Protein AF-A0A8J4T5N6-F1 (afdb_monomer)

Mean predicted aligned error: 20.02 Å

Structure (mmCIF, N/CA/C/O backbone):
data_AF-A0A8J4T5N6-F1
#
_entry.id   AF-A0A8J4T5N6-F1
#
loop_
_atom_site.group_PDB
_atom_site.id
_atom_site.type_symbol
_atom_site.label_atom_id
_atom_site.label_alt_id
_atom_site.label_comp_id
_atom_site.label_asym_id
_atom_site.label_entity_id
_atom_site.label_seq_id
_atom_site.pdbx_PDB_ins_code
_atom_site.Cartn_x
_atom_site.Cartn_y
_atom_site.Cartn_z
_atom_site.occupancy
_atom_site.B_iso_or_equiv
_atom_site.auth_seq_id
_atom_site.auth_comp_id
_atom_site.auth_asym_id
_atom_site.auth_atom_id
_atom_site.pdbx_PDB_model_num
ATOM 1 N N . MET A 1 1 ? -64.020 0.113 78.540 1.00 64.38 1 MET A N 1
ATOM 2 C CA . MET A 1 1 ? -64.108 0.833 77.248 1.00 64.38 1 MET A CA 1
ATOM 3 C C . MET A 1 1 ? -62.894 1.734 77.034 1.00 64.38 1 MET A C 1
ATOM 5 O O . MET A 1 1 ? -62.228 1.569 76.027 1.00 64.38 1 MET A O 1
ATOM 9 N N . VAL A 1 2 ? -62.539 2.581 78.007 1.00 71.94 2 VAL A N 1
ATOM 10 C CA . VAL A 1 2 ? -61.402 3.526 77.932 1.00 71.94 2 VAL A CA 1
ATOM 11 C C . VAL A 1 2 ? -60.035 2.864 77.670 1.00 71.94 2 VAL A C 1
ATOM 13 O O . VAL A 1 2 ? -59.284 3.366 76.845 1.00 71.94 2 VAL A O 1
ATOM 16 N N . GLY A 1 3 ? -59.729 1.716 78.292 1.00 79.62 3 GLY A N 1
ATOM 17 C CA . GLY A 1 3 ? -58.453 1.009 78.067 1.00 79.62 3 GLY A CA 1
ATOM 18 C C . GLY A 1 3 ? -58.233 0.587 76.608 1.00 79.62 3 GLY A C 1
ATOM 19 O O . GLY A 1 3 ? -57.225 0.943 76.022 1.00 79.62 3 GLY A O 1
ATOM 20 N N . LYS A 1 4 ? -59.240 -0.037 75.979 1.00 81.19 4 LYS A N 1
ATOM 21 C CA . LYS A 1 4 ? -59.174 -0.455 74.565 1.00 81.19 4 LYS A CA 1
ATOM 22 C C . LYS A 1 4 ? -58.978 0.712 73.593 1.00 81.19 4 LYS A C 1
ATOM 24 O O . LYS A 1 4 ? -58.363 0.533 72.553 1.00 81.19 4 LYS A O 1
ATOM 29 N N . ILE A 1 5 ? -59.529 1.885 73.912 1.00 86.88 5 ILE A N 1
ATOM 30 C CA . ILE A 1 5 ? -59.363 3.087 73.084 1.00 86.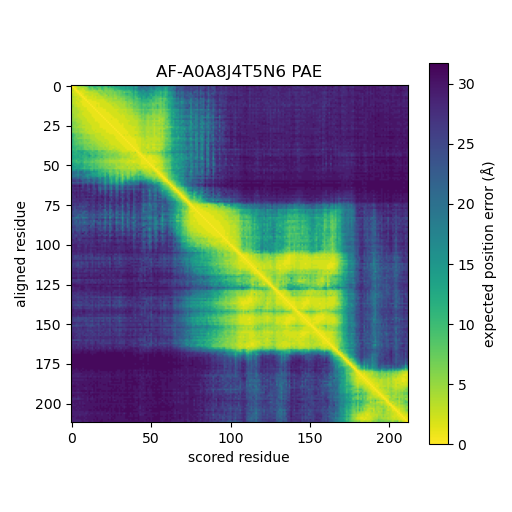88 5 ILE A CA 1
ATOM 31 C C . ILE A 1 5 ? -57.921 3.589 73.188 1.00 86.88 5 ILE A C 1
ATOM 33 O O . ILE A 1 5 ? -57.316 3.890 72.169 1.00 86.88 5 ILE A O 1
ATOM 37 N N . ARG A 1 6 ? -57.357 3.621 74.400 1.00 88.44 6 ARG A N 1
ATOM 38 C CA . ARG A 1 6 ? -55.969 4.038 74.628 1.00 88.44 6 ARG A CA 1
ATOM 39 C C . ARG A 1 6 ? -54.972 3.132 73.906 1.00 88.44 6 ARG A C 1
ATOM 41 O O . ARG A 1 6 ? -54.120 3.650 73.195 1.00 88.44 6 ARG A O 1
ATOM 48 N N . ASP A 1 7 ? -55.130 1.817 74.036 1.00 90.31 7 ASP A N 1
ATOM 49 C CA . ASP A 1 7 ? -54.224 0.847 73.410 1.00 90.31 7 ASP A CA 1
ATOM 50 C C . ASP A 1 7 ? -54.276 0.956 71.872 1.00 90.31 7 ASP A C 1
ATOM 52 O O . ASP A 1 7 ? -53.258 0.891 71.189 1.00 90.31 7 ASP A O 1
ATOM 56 N N . GLN A 1 8 ? -55.466 1.199 71.311 1.00 88.81 8 GLN A N 1
ATOM 57 C CA . GLN A 1 8 ? -55.630 1.419 69.876 1.00 88.81 8 GLN A CA 1
ATOM 58 C C . GLN A 1 8 ? -54.963 2.724 69.409 1.00 88.81 8 GLN A C 1
ATOM 60 O O . GLN A 1 8 ? -54.314 2.729 68.364 1.00 88.81 8 GLN A O 1
ATOM 65 N N . THR A 1 9 ? -55.105 3.820 70.163 1.00 89.19 9 THR A N 1
ATOM 66 C CA . THR A 1 9 ? -54.455 5.107 69.857 1.00 89.19 9 THR A CA 1
ATOM 67 C C . THR A 1 9 ? -52.934 4.985 69.868 1.00 89.19 9 THR A C 1
ATOM 69 O O . THR A 1 9 ? -52.273 5.546 69.002 1.00 89.19 9 THR A O 1
ATOM 72 N N . GLU A 1 10 ? -52.377 4.220 70.804 1.00 92.88 10 GLU A N 1
ATOM 73 C CA . GLU A 1 10 ? -50.934 3.985 70.897 1.00 92.88 10 GLU A CA 1
ATOM 74 C C . GLU A 1 10 ? -50.393 3.243 69.665 1.00 92.88 10 GLU A C 1
ATOM 76 O O . GLU A 1 10 ? -49.385 3.648 69.093 1.00 92.88 10 GLU A O 1
ATOM 81 N N . ILE A 1 11 ? -51.118 2.235 69.166 1.00 93.50 11 ILE A N 1
ATOM 82 C CA . ILE A 1 11 ? -50.764 1.526 67.925 1.00 93.50 11 ILE A CA 1
ATOM 83 C C . ILE A 1 11 ? -50.774 2.469 66.714 1.00 93.50 11 ILE A C 1
ATOM 85 O O . ILE A 1 11 ? -49.859 2.427 65.890 1.00 93.50 11 ILE A O 1
ATOM 89 N N . TYR A 1 12 ? -51.808 3.306 66.583 1.00 91.25 12 TYR A N 1
ATOM 90 C CA . TYR A 1 12 ? -51.886 4.270 65.482 1.00 91.25 12 TYR A CA 1
ATOM 91 C C . TYR A 1 12 ? -50.776 5.319 65.558 1.00 91.25 12 TYR A C 1
ATOM 93 O O . TYR A 1 12 ? -50.201 5.646 64.524 1.00 91.25 12 TYR A O 1
ATOM 101 N N . ASN A 1 13 ? -50.447 5.800 66.758 1.00 92.94 13 ASN A N 1
ATOM 102 C CA . ASN A 1 13 ? -49.371 6.767 66.960 1.00 92.94 13 ASN A CA 1
ATOM 103 C C . ASN A 1 13 ? -47.998 6.175 66.636 1.00 92.94 13 ASN A C 1
ATOM 105 O O . ASN A 1 13 ? -47.228 6.820 65.936 1.00 92.94 13 ASN A O 1
ATOM 109 N N . ASN A 1 14 ? -47.710 4.945 67.068 1.00 93.06 14 ASN A N 1
ATOM 110 C CA . ASN A 1 14 ? -46.438 4.289 66.749 1.00 93.06 14 ASN A CA 1
ATOM 111 C C . ASN A 1 14 ? -46.287 4.084 65.234 1.00 93.06 14 ASN A C 1
ATOM 113 O O . ASN A 1 14 ? -45.267 4.442 64.663 1.00 93.06 14 ASN A O 1
ATOM 117 N N . ARG A 1 15 ? -47.344 3.621 64.551 1.00 95.62 15 ARG A N 1
ATOM 118 C CA . ARG A 1 15 ? -47.327 3.477 63.086 1.00 95.62 15 ARG A CA 1
ATOM 119 C C . ARG A 1 15 ? -47.183 4.816 62.356 1.00 95.62 15 ARG A C 1
ATOM 121 O O . ARG A 1 15 ? -46.603 4.856 61.276 1.00 95.62 15 ARG A O 1
ATOM 128 N N . ALA A 1 16 ? -47.765 5.887 62.895 1.00 94.19 16 ALA A N 1
ATOM 129 C CA . ALA A 1 16 ? -47.610 7.226 62.336 1.00 94.19 16 ALA A CA 1
ATOM 130 C C . ALA A 1 16 ? -46.169 7.730 62.496 1.00 94.19 16 ALA A C 1
ATOM 132 O O . ALA A 1 16 ? -45.631 8.265 61.534 1.00 94.19 16 ALA A O 1
ATOM 133 N N . ALA A 1 17 ? -45.540 7.485 63.649 1.00 94.38 17 ALA A N 1
ATOM 134 C CA . ALA A 1 17 ? -44.141 7.829 63.896 1.00 94.38 17 ALA A CA 1
ATOM 135 C C . ALA A 1 17 ? -43.185 7.068 62.961 1.00 94.38 17 ALA A C 1
ATOM 137 O O . ALA A 1 17 ? -42.309 7.683 62.364 1.00 94.38 17 ALA A O 1
ATOM 138 N N . ASP A 1 18 ? -43.407 5.765 62.748 1.00 94.94 18 ASP A N 1
ATOM 139 C CA . ASP A 1 18 ? -42.600 4.967 61.810 1.00 94.94 18 ASP A CA 1
ATOM 140 C C . ASP A 1 18 ? -42.692 5.509 60.367 1.00 94.94 18 ASP A C 1
ATOM 142 O O . ASP A 1 18 ? -41.706 5.549 59.631 1.00 94.94 18 ASP A O 1
ATOM 146 N N . LEU A 1 19 ? -43.893 5.926 59.943 1.00 94.06 19 LEU A N 1
ATOM 147 C CA . LEU A 1 19 ? -44.112 6.516 58.618 1.00 94.06 19 LEU A CA 1
ATOM 148 C C . LEU A 1 19 ? -43.491 7.910 58.491 1.00 94.06 19 LEU A C 1
ATOM 150 O O . LEU A 1 19 ? -42.996 8.255 57.420 1.00 94.06 19 LEU A O 1
ATOM 154 N N . GLU A 1 20 ? -43.537 8.708 59.555 1.00 95.19 20 GLU A N 1
ATOM 155 C CA . GLU A 1 20 ? -42.910 10.028 59.611 1.00 95.19 20 GLU A CA 1
ATOM 156 C C . GLU A 1 20 ? -41.387 9.908 59.484 1.00 95.19 20 GLU A C 1
ATOM 158 O O . GLU A 1 20 ? -40.808 10.527 58.594 1.00 95.19 20 GLU A O 1
ATOM 163 N N . GLU A 1 21 ? -40.760 9.019 60.261 1.00 95.06 21 GLU A N 1
ATOM 164 C CA . GLU A 1 21 ? -39.321 8.738 60.171 1.00 95.06 21 GLU A CA 1
ATOM 165 C C . GLU A 1 21 ? -38.929 8.250 58.766 1.00 95.06 21 GLU A C 1
ATOM 167 O O . GLU A 1 21 ? -37.935 8.698 58.189 1.00 95.06 21 GLU A O 1
ATOM 172 N N . GLN A 1 22 ? -39.742 7.378 58.158 1.00 94.19 22 GLN A N 1
ATOM 173 C CA . GLN A 1 22 ? -39.502 6.912 56.793 1.00 94.19 22 GLN A CA 1
ATOM 174 C C . GLN A 1 22 ? -39.528 8.062 55.770 1.00 94.19 22 GLN A C 1
ATOM 176 O O . GLN A 1 22 ? -38.665 8.116 54.890 1.00 94.19 22 GLN A O 1
ATOM 181 N N . LEU A 1 23 ? -40.499 8.974 55.872 1.00 92.75 23 LEU A N 1
ATOM 182 C CA . LEU A 1 23 ? -40.615 10.119 54.967 1.00 92.75 23 LEU A CA 1
ATOM 183 C C . LEU A 1 23 ? -39.466 11.114 55.151 1.00 92.75 23 LEU A C 1
ATOM 185 O O . LEU A 1 23 ? -38.971 11.654 54.163 1.00 92.75 23 LEU A O 1
ATOM 189 N N . GLU A 1 24 ? -39.006 11.336 56.383 1.00 94.00 24 GLU A N 1
ATOM 190 C CA . GLU A 1 24 ? -37.845 12.189 56.650 1.00 94.00 24 GLU A CA 1
ATOM 191 C C . GLU A 1 24 ? -36.573 11.634 55.998 1.00 94.00 24 GLU A C 1
ATOM 193 O O . GLU A 1 24 ? -35.831 12.377 55.348 1.00 94.00 24 GLU A O 1
ATOM 198 N N . ILE A 1 25 ? -36.352 10.319 56.095 1.00 92.12 25 ILE A N 1
ATOM 199 C CA . ILE A 1 25 ? -35.228 9.643 55.433 1.00 92.12 25 ILE A CA 1
ATOM 200 C C . ILE A 1 25 ? -35.348 9.750 53.906 1.00 92.12 25 ILE A C 1
ATOM 202 O O . ILE A 1 25 ? -34.347 9.991 53.222 1.00 92.12 25 ILE A O 1
ATOM 206 N N . GLU A 1 26 ? -36.552 9.589 53.355 1.00 90.06 26 GLU A N 1
ATOM 207 C CA . GLU A 1 26 ? -36.796 9.688 51.913 1.00 90.06 26 GLU A CA 1
ATOM 208 C C . GLU A 1 26 ? -36.539 11.107 51.390 1.00 90.06 26 GLU A C 1
ATOM 210 O O . GLU A 1 26 ? -35.800 11.270 50.418 1.00 90.06 26 GLU A O 1
ATOM 215 N N . ILE A 1 27 ? -37.049 12.139 52.071 1.00 92.00 27 ILE A N 1
ATOM 216 C CA . ILE A 1 27 ? -36.798 13.545 51.720 1.00 92.00 27 ILE A CA 1
ATOM 217 C C . ILE A 1 27 ? -35.301 13.856 51.796 1.00 92.00 27 ILE A C 1
ATOM 219 O O . ILE A 1 27 ? -34.751 14.427 50.856 1.00 92.00 27 ILE A O 1
ATOM 223 N N . ALA A 1 28 ? -34.617 13.445 52.868 1.00 92.69 28 ALA A N 1
ATOM 224 C CA . ALA A 1 28 ? -33.180 13.669 53.012 1.00 92.69 28 ALA A CA 1
ATOM 225 C C . ALA A 1 28 ? -32.371 12.977 51.899 1.00 92.69 28 ALA A C 1
ATOM 227 O O . ALA A 1 28 ? -31.414 13.548 51.372 1.00 92.69 28 ALA A O 1
ATOM 228 N N . THR A 1 29 ? -32.781 11.769 51.501 1.00 90.00 29 THR A N 1
ATOM 229 C CA . THR A 1 29 ? -32.154 11.023 50.399 1.00 90.00 29 THR A CA 1
ATOM 230 C C . THR A 1 29 ? -32.370 11.727 49.060 1.00 90.00 29 THR A C 1
ATOM 232 O O . THR A 1 29 ? -31.410 11.908 48.311 1.00 90.00 29 THR A O 1
ATOM 235 N N . LEU A 1 30 ? -33.600 12.164 48.771 1.00 89.69 30 LEU A N 1
ATOM 236 C CA . LEU A 1 30 ? -33.941 12.876 47.537 1.00 89.69 30 LEU A CA 1
ATOM 237 C C . LEU A 1 30 ? -33.201 14.214 47.430 1.00 89.69 30 LEU A C 1
ATOM 239 O O . LEU A 1 30 ? -32.642 14.516 46.380 1.00 89.69 30 LEU A O 1
ATOM 243 N N . MET A 1 31 ? -33.116 14.974 48.524 1.00 90.31 31 MET A N 1
ATOM 244 C CA . MET A 1 31 ? -32.340 16.217 48.571 1.00 90.31 31 MET A CA 1
ATOM 245 C C . MET A 1 31 ? -30.847 15.978 48.314 1.00 90.31 31 MET A C 1
ATOM 247 O O . MET A 1 31 ? -30.205 16.743 47.597 1.00 90.31 31 MET A O 1
ATOM 251 N N . GLY A 1 32 ? -30.280 14.905 48.875 1.00 89.88 32 GLY A N 1
ATOM 252 C CA . GLY A 1 32 ? -28.892 14.526 48.608 1.00 89.88 32 GLY A CA 1
ATOM 253 C C . GLY A 1 32 ? -28.657 14.137 47.145 1.00 89.88 32 GLY A C 1
ATOM 254 O O . GLY A 1 32 ? -27.626 14.479 46.572 1.00 89.88 32 GLY A O 1
ATOM 255 N N . GLN A 1 33 ? -29.617 13.453 46.520 1.00 88.81 33 GLN A N 1
ATOM 256 C CA . GLN A 1 33 ? -29.557 13.108 45.097 1.00 88.81 33 GLN A CA 1
ATOM 257 C C . GLN A 1 33 ? -29.670 14.338 44.192 1.00 88.81 33 GLN A C 1
ATOM 259 O O . GLN A 1 33 ? -28.965 14.403 43.187 1.00 88.81 33 GLN A O 1
ATOM 264 N N . GLU A 1 34 ? -30.519 15.305 44.541 1.00 90.69 34 GLU A N 1
ATOM 265 C CA . GLU A 1 34 ? -30.663 16.564 43.803 1.00 90.69 34 GLU A CA 1
ATOM 266 C C . GLU A 1 34 ? -29.336 17.338 43.754 1.00 90.69 34 GLU A C 1
ATOM 268 O O . GLU A 1 34 ? -28.876 17.679 42.666 1.00 90.69 34 GLU A O 1
ATOM 273 N N . ASP A 1 35 ? -28.641 17.490 44.889 1.00 91.06 35 ASP A N 1
ATOM 274 C CA . ASP A 1 35 ? -27.320 18.147 44.942 1.00 91.06 35 ASP A CA 1
ATOM 275 C C . ASP A 1 35 ? -26.263 17.423 44.084 1.00 91.06 35 ASP A C 1
ATOM 277 O O . ASP A 1 35 ? -25.435 18.049 43.415 1.00 91.06 35 ASP A O 1
ATOM 281 N N . VAL A 1 36 ? -26.288 16.087 44.062 1.00 87.75 36 VAL A N 1
ATOM 282 C CA . VAL A 1 36 ? -25.389 15.294 43.208 1.00 87.75 36 VAL A CA 1
ATOM 283 C C . VAL A 1 36 ? -25.727 15.478 41.726 1.00 87.75 36 VAL A C 1
ATOM 285 O O . VAL A 1 36 ? -24.816 15.615 40.905 1.00 87.75 36 VAL A O 1
ATOM 288 N N . MET A 1 37 ? -27.013 15.504 41.375 1.00 89.19 37 MET A N 1
ATOM 289 C CA . MET A 1 37 ? -27.480 15.709 40.005 1.00 89.19 37 MET A CA 1
ATOM 290 C C . MET A 1 37 ? -27.093 17.095 39.486 1.00 89.19 37 MET A C 1
ATOM 292 O O . MET A 1 37 ? -26.570 17.201 38.377 1.00 89.19 37 MET A O 1
ATOM 296 N N . ASP A 1 38 ? -27.265 18.136 40.300 1.00 90.19 38 ASP A N 1
ATOM 297 C CA . ASP A 1 38 ? -26.857 19.499 39.962 1.00 90.19 38 ASP A CA 1
ATOM 298 C C . ASP A 1 38 ? -25.354 19.578 39.681 1.00 90.19 38 ASP A C 1
ATOM 300 O O . ASP A 1 38 ? -24.933 20.145 38.671 1.00 90.19 38 ASP A O 1
ATOM 304 N N . LYS A 1 39 ? -24.524 18.936 40.512 1.00 88.81 39 LYS A N 1
ATOM 305 C CA . LYS A 1 39 ? -23.070 18.860 40.284 1.00 88.81 39 LYS A CA 1
ATOM 306 C C . LYS A 1 39 ? -22.719 18.132 38.988 1.00 88.81 39 LYS A C 1
ATOM 308 O O . LYS A 1 39 ? -21.838 18.579 38.251 1.00 88.81 39 LYS A O 1
ATOM 313 N N . LEU A 1 40 ? -23.403 17.028 38.692 1.00 89.62 40 LEU A N 1
ATOM 314 C CA . LEU A 1 40 ? -23.183 16.265 37.464 1.00 89.62 40 LEU A CA 1
ATOM 315 C C . LEU A 1 40 ? -23.578 17.059 36.216 1.00 89.62 40 LEU A C 1
ATOM 317 O O . LEU A 1 40 ? -22.843 17.035 35.234 1.00 89.62 40 LEU A O 1
ATOM 321 N N . LEU A 1 41 ? -24.689 17.799 36.263 1.00 87.12 41 LEU A N 1
ATOM 322 C CA . LEU A 1 41 ? -25.159 18.638 35.156 1.00 87.12 41 LEU A CA 1
ATOM 323 C C . LEU A 1 41 ? -24.184 19.767 34.805 1.00 87.12 41 LEU A C 1
ATOM 325 O O . LEU A 1 41 ? -24.104 20.162 33.645 1.00 87.12 41 LEU A O 1
ATOM 329 N N . GLN A 1 42 ? -23.443 20.277 35.789 1.00 90.56 42 GLN A N 1
ATOM 330 C CA . GLN A 1 42 ? -22.419 21.305 35.574 1.00 90.56 42 GLN A CA 1
ATOM 331 C C . GLN A 1 42 ? -21.061 20.732 35.144 1.00 90.56 42 GLN A C 1
ATOM 333 O O . GLN A 1 42 ? -20.123 21.489 34.899 1.00 90.56 42 GLN A O 1
ATOM 338 N N . THR A 1 43 ? -20.915 19.407 35.081 1.00 91.31 43 THR A N 1
ATOM 339 C CA . THR A 1 43 ? -19.632 18.779 34.769 1.00 91.31 43 THR A CA 1
ATOM 340 C C . THR A 1 43 ? -19.429 18.638 33.258 1.00 91.31 43 THR A C 1
ATOM 342 O O . THR A 1 43 ? -20.241 18.029 32.570 1.00 91.31 43 THR A O 1
ATOM 345 N N . GLU A 1 44 ? -18.296 19.128 32.744 1.00 90.00 44 GLU A N 1
ATOM 346 C CA . GLU A 1 44 ? -17.874 18.928 31.342 1.00 90.00 44 GLU A CA 1
ATOM 347 C C . GLU A 1 44 ? -17.017 17.657 31.135 1.00 90.00 44 GLU A C 1
ATOM 349 O O . GLU A 1 44 ? -16.808 17.213 30.003 1.00 90.00 44 GLU A O 1
ATOM 354 N N . ASP A 1 45 ? -16.512 17.050 32.215 1.00 93.00 45 ASP A N 1
ATOM 355 C CA . ASP A 1 45 ? -15.748 15.798 32.179 1.00 93.00 45 ASP A CA 1
ATOM 356 C C . ASP A 1 45 ? -16.681 14.576 32.103 1.00 93.00 45 ASP A C 1
ATOM 358 O O . ASP A 1 45 ? -17.267 14.129 33.093 1.00 93.00 45 ASP A O 1
ATOM 362 N N . ASN A 1 46 ? -16.777 13.999 30.906 1.00 89.88 46 ASN A N 1
ATOM 363 C CA . ASN A 1 46 ? -17.622 12.837 30.637 1.00 89.88 46 ASN A CA 1
ATOM 364 C C . ASN A 1 46 ? -17.202 11.571 31.411 1.00 89.88 46 ASN A C 1
ATOM 366 O O . ASN A 1 46 ? -18.042 10.705 31.648 1.00 89.88 46 ASN A O 1
ATOM 370 N N . VAL A 1 47 ? -15.931 11.433 31.808 1.00 88.81 47 VAL A N 1
ATOM 371 C CA . VAL A 1 47 ? -15.467 10.268 32.582 1.00 88.81 47 VAL A CA 1
ATOM 372 C C . VAL A 1 47 ? -15.955 10.377 34.021 1.00 88.81 47 VAL A C 1
ATOM 374 O O . VAL A 1 47 ? -16.506 9.416 34.559 1.00 88.81 47 VAL A O 1
ATOM 377 N N . TYR A 1 48 ? -15.812 11.561 34.617 1.00 87.19 48 TYR A N 1
ATOM 378 C CA . TYR A 1 48 ? -16.333 11.841 35.952 1.00 87.19 48 TYR A CA 1
ATOM 379 C C . TYR A 1 48 ? -17.862 11.717 35.999 1.00 87.19 48 TYR A C 1
ATOM 381 O O . TYR A 1 48 ? -18.401 11.092 36.915 1.00 87.19 48 TYR A O 1
ATOM 389 N N . PHE A 1 49 ? -18.556 12.248 34.983 1.00 90.19 49 PHE A N 1
ATOM 390 C CA . PHE A 1 49 ? -20.011 12.148 34.866 1.00 90.19 49 PHE A CA 1
ATOM 391 C C . PHE A 1 49 ? -20.490 10.691 34.901 1.00 90.19 49 PHE A C 1
ATOM 393 O O . PHE A 1 49 ? -21.344 10.347 35.715 1.00 90.19 49 PHE A O 1
ATOM 400 N N . LEU A 1 50 ? -19.910 9.819 34.067 1.00 88.69 50 LEU A N 1
ATOM 401 C CA . LEU A 1 50 ? -20.329 8.418 33.976 1.00 88.69 50 LEU A CA 1
ATOM 402 C C . LEU A 1 50 ? -20.061 7.639 35.272 1.00 88.69 50 LEU A C 1
ATOM 404 O O . LEU A 1 50 ? -20.946 6.931 35.745 1.00 88.69 50 LEU A O 1
ATOM 408 N N . GLN A 1 51 ? -18.885 7.807 35.885 1.00 84.44 51 GLN A N 1
ATOM 409 C CA . GLN A 1 51 ? -18.544 7.105 37.130 1.00 84.44 51 GLN A CA 1
ATOM 410 C C . GLN A 1 51 ? -19.455 7.496 38.302 1.00 84.44 51 GLN A C 1
ATOM 412 O O . GLN A 1 51 ? -19.856 6.645 39.101 1.00 84.44 51 GLN A O 1
ATOM 417 N N . ASN A 1 52 ? -19.792 8.783 38.418 1.00 85.06 52 ASN A N 1
ATOM 418 C CA . ASN A 1 52 ? -20.600 9.275 39.529 1.00 85.06 52 ASN A CA 1
ATOM 419 C C . ASN A 1 52 ? -22.107 9.068 39.300 1.00 85.06 52 ASN A C 1
ATOM 421 O O . ASN A 1 52 ? -22.833 8.789 40.252 1.00 85.06 52 ASN A O 1
ATOM 425 N N . PHE A 1 53 ? -22.577 9.118 38.049 1.00 81.88 53 PHE A N 1
ATOM 426 C CA . PHE A 1 53 ? -23.960 8.779 37.704 1.00 81.88 53 PHE A CA 1
ATOM 427 C C . PHE A 1 53 ? -24.287 7.311 38.022 1.00 81.88 53 PHE A C 1
ATOM 429 O O . PHE A 1 53 ? -25.333 7.027 38.603 1.00 81.88 53 PHE A O 1
ATOM 436 N N . GLU A 1 54 ? -23.378 6.378 37.714 1.00 80.44 54 GLU A N 1
ATOM 437 C CA . GLU A 1 54 ? -23.541 4.952 38.047 1.00 80.44 54 GLU A CA 1
ATOM 438 C C . GLU A 1 54 ? -23.548 4.674 39.557 1.00 80.44 54 GLU A C 1
ATOM 440 O O . GLU A 1 54 ? -24.137 3.690 40.005 1.00 80.44 54 GLU A O 1
ATOM 445 N N . SER A 1 55 ? -22.922 5.548 40.346 1.00 75.06 55 SER A N 1
ATOM 446 C CA . SER A 1 55 ? -22.814 5.410 41.801 1.00 75.06 55 SER A CA 1
ATOM 447 C C . SER A 1 55 ? -24.027 5.969 42.563 1.00 75.06 55 SER A C 1
ATOM 449 O O . SER A 1 55 ? -24.058 5.889 43.793 1.00 75.06 55 SER A O 1
ATOM 451 N N . MET A 1 56 ? -25.030 6.539 41.877 1.00 70.81 56 MET A N 1
ATOM 452 C CA . MET A 1 56 ? -26.197 7.123 42.543 1.00 70.81 56 MET A CA 1
ATOM 453 C C . MET A 1 56 ? -27.113 6.053 43.171 1.00 70.81 56 MET A C 1
ATOM 455 O O . MET A 1 56 ? -27.462 5.068 42.513 1.00 70.81 56 MET A O 1
ATOM 459 N N . PRO A 1 57 ? -27.571 6.245 44.427 1.00 67.56 57 PRO A N 1
ATOM 460 C CA . PRO A 1 57 ? -28.558 5.367 45.051 1.00 67.56 57 PRO A CA 1
ATOM 461 C C . PRO A 1 57 ? -29.846 5.314 44.223 1.00 67.56 57 PRO A C 1
ATOM 463 O O . PRO A 1 57 ? -30.266 6.321 43.659 1.00 67.56 57 PRO A O 1
ATOM 466 N N . ARG A 1 58 ? -30.511 4.157 44.158 1.00 66.56 58 ARG A N 1
ATOM 467 C CA . ARG A 1 58 ? -31.827 4.051 43.510 1.00 66.56 58 ARG A CA 1
ATOM 468 C C . ARG A 1 58 ? -32.910 4.511 44.494 1.00 66.56 58 ARG A C 1
ATOM 470 O O . ARG A 1 58 ? -32.885 4.034 45.629 1.00 66.56 58 ARG A O 1
ATOM 477 N N . 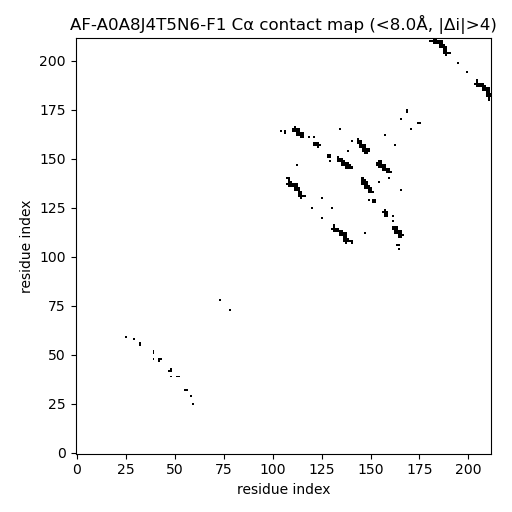PRO A 1 59 ? -33.866 5.371 44.095 1.00 60.44 59 PRO A N 1
ATOM 478 C CA . PRO A 1 59 ? -34.962 5.746 44.979 1.00 60.44 59 PRO A CA 1
ATOM 479 C C . PRO A 1 59 ? -35.753 4.494 45.417 1.00 60.44 59 PRO A C 1
ATOM 481 O O . PRO A 1 59 ? -36.028 3.621 44.574 1.00 60.44 59 PRO A O 1
ATOM 484 N N . PRO A 1 60 ? -36.100 4.366 46.712 1.00 55.94 60 PRO A N 1
ATOM 485 C CA . PRO A 1 60 ? -36.908 3.257 47.210 1.00 55.94 60 PRO A CA 1
ATOM 486 C C . PRO A 1 60 ? -38.272 3.241 46.501 1.00 55.94 60 PRO A C 1
ATOM 488 O O . PRO A 1 60 ? -38.988 4.231 46.513 1.00 55.94 60 PRO A O 1
ATOM 491 N N . GLY A 1 61 ? -38.630 2.132 45.840 1.00 59.25 61 GLY A N 1
ATOM 492 C CA . GLY A 1 61 ? -39.907 1.989 45.113 1.00 59.25 61 GLY A CA 1
ATOM 493 C C . GLY A 1 61 ? -39.801 1.838 43.589 1.00 59.25 61 GLY A C 1
ATOM 494 O O . GLY A 1 61 ? -40.801 1.586 42.924 1.00 59.25 61 GLY A O 1
ATOM 495 N N . ALA A 1 62 ? -38.597 1.899 43.014 1.00 56.50 62 ALA A N 1
ATOM 496 C CA . ALA A 1 62 ? -38.377 1.758 41.568 1.00 56.50 62 ALA A CA 1
ATOM 497 C C . ALA A 1 62 ? -38.410 0.302 41.021 1.00 56.50 62 ALA A C 1
ATOM 499 O O . ALA A 1 62 ? -37.924 0.042 39.916 1.00 56.50 62 ALA A O 1
ATOM 500 N N . GLU A 1 63 ? -38.972 -0.657 41.761 1.00 60.16 63 GLU A N 1
ATOM 501 C CA . GLU A 1 63 ? -39.098 -2.077 41.384 1.00 60.16 63 GLU A CA 1
ATOM 502 C C . GLU A 1 63 ? -40.429 -2.353 40.650 1.00 60.16 63 GLU A C 1
ATOM 504 O O . GLU A 1 63 ? -41.284 -3.081 41.141 1.00 60.16 63 GLU A O 1
ATOM 509 N N . ALA A 1 64 ? -40.644 -1.746 39.476 1.00 52.59 64 ALA A N 1
ATOM 510 C CA . ALA A 1 64 ? -41.755 -2.134 38.584 1.00 52.59 64 ALA A CA 1
ATOM 511 C C . ALA A 1 64 ? -41.558 -1.787 37.095 1.00 52.59 64 ALA A C 1
ATOM 513 O O . ALA A 1 64 ? -42.487 -1.938 36.304 1.00 52.59 64 ALA A O 1
ATOM 514 N N . ALA A 1 65 ? -40.379 -1.324 36.676 1.00 54.84 65 ALA A N 1
ATOM 515 C CA . ALA A 1 65 ? -40.104 -1.092 35.260 1.00 54.84 65 ALA A CA 1
ATOM 516 C C . ALA A 1 65 ? -39.183 -2.203 34.734 1.00 54.84 65 ALA A C 1
ATOM 518 O O . ALA A 1 65 ? -38.074 -2.355 35.262 1.00 54.84 65 ALA A O 1
ATOM 519 N N . PRO A 1 66 ? -39.591 -2.978 33.707 1.00 52.31 66 PRO A N 1
ATOM 520 C CA . PRO A 1 66 ? -38.683 -3.898 33.046 1.00 52.31 66 PRO A CA 1
ATOM 521 C C . PRO A 1 66 ? -37.545 -3.064 32.466 1.00 52.31 66 PRO A C 1
ATOM 523 O O . PRO A 1 66 ? -37.784 -2.173 31.648 1.00 52.31 66 PRO A O 1
ATOM 526 N N . ARG A 1 67 ? -36.312 -3.332 32.903 1.00 48.66 67 ARG A N 1
ATOM 527 C CA . ARG A 1 67 ? -35.116 -2.795 32.253 1.00 48.66 67 ARG A CA 1
ATOM 528 C C . ARG A 1 67 ? -35.154 -3.287 30.810 1.00 48.66 67 ARG A C 1
ATOM 530 O O . ARG A 1 67 ? -34.885 -4.456 30.553 1.00 48.66 67 ARG A O 1
ATOM 537 N N . GLN A 1 68 ? -35.560 -2.426 29.881 1.00 58.22 68 GLN A N 1
ATOM 538 C CA . GLN A 1 68 ? -35.388 -2.699 28.464 1.00 58.22 68 GLN A CA 1
ATOM 539 C C . GLN A 1 68 ? -33.895 -2.583 28.190 1.00 58.22 68 GLN A C 1
ATOM 541 O O . GLN A 1 68 ? -33.367 -1.497 27.965 1.00 58.22 68 GLN A O 1
ATOM 546 N N . THR A 1 69 ? -33.207 -3.717 28.291 1.00 43.25 69 THR A N 1
ATOM 547 C CA . THR A 1 69 ? -31.865 -3.873 27.753 1.00 43.25 69 THR A CA 1
ATOM 548 C C . THR A 1 69 ? -31.980 -3.639 26.254 1.00 43.25 69 THR A C 1
ATOM 550 O O . THR A 1 69 ? -32.501 -4.475 25.517 1.00 43.25 69 THR A O 1
ATOM 553 N N . LEU A 1 70 ? -31.569 -2.453 25.810 1.00 55.00 70 LEU A N 1
ATOM 554 C CA . LEU A 1 70 ? -31.320 -2.198 24.402 1.00 55.00 70 LEU A CA 1
ATOM 555 C C . LEU A 1 70 ? -30.071 -3.002 24.038 1.00 55.00 70 LEU A C 1
ATOM 557 O O . LEU A 1 70 ? -28.955 -2.518 24.193 1.00 55.00 70 LEU A O 1
ATOM 561 N N . GLU A 1 71 ? -30.270 -4.251 23.624 1.00 55.81 71 GLU A N 1
ATOM 562 C CA . GLU A 1 71 ? -29.224 -5.070 23.014 1.00 55.81 71 GLU A CA 1
ATOM 563 C C . GLU A 1 71 ? -28.705 -4.324 21.772 1.00 55.81 71 GLU A C 1
ATOM 565 O O . GLU A 1 71 ? -29.477 -4.079 20.834 1.00 55.81 71 GLU A O 1
ATOM 570 N N . PRO A 1 72 ? -27.431 -3.895 21.748 1.00 62.22 72 PRO A N 1
ATOM 571 C CA . PRO A 1 72 ? -26.859 -3.250 20.579 1.00 62.22 72 PRO A CA 1
ATOM 572 C C . PRO A 1 72 ? -26.921 -4.219 19.394 1.00 62.22 72 PRO A C 1
ATOM 574 O O . PRO A 1 72 ? -26.482 -5.360 19.491 1.00 62.22 72 PRO A O 1
ATOM 577 N N . VAL A 1 73 ? -27.441 -3.748 18.259 1.00 65.62 73 VAL A N 1
ATOM 578 C CA . VAL A 1 73 ? -27.711 -4.538 17.036 1.00 65.62 73 VAL A CA 1
ATOM 579 C C . VAL A 1 73 ? -26.450 -5.184 16.425 1.00 65.62 73 VAL A C 1
ATOM 581 O O . VAL A 1 73 ? -26.561 -6.003 15.518 1.00 65.62 73 VAL A O 1
ATOM 584 N N . VAL A 1 74 ? -25.251 -4.853 16.916 1.00 62.91 74 VAL A N 1
ATOM 585 C CA . VAL A 1 74 ? -23.984 -5.473 16.513 1.00 62.91 74 VAL A CA 1
ATOM 586 C C . VAL A 1 74 ? -23.070 -5.587 17.732 1.00 62.91 74 VAL A C 1
ATOM 588 O O . VAL A 1 74 ? -22.822 -4.604 18.434 1.00 62.91 74 VAL A O 1
ATOM 591 N N . SER A 1 75 ? -22.551 -6.787 17.974 1.00 78.50 75 SER A N 1
ATOM 592 C CA . SER A 1 75 ? -21.604 -7.058 19.053 1.00 78.50 75 SER A CA 1
ATOM 593 C C . SER A 1 75 ? -20.234 -6.435 18.760 1.00 78.50 75 SER A C 1
ATOM 595 O O . SER A 1 75 ? -19.769 -6.375 17.620 1.00 78.50 75 SER A O 1
ATOM 597 N N . LEU A 1 76 ? -19.525 -6.008 19.808 1.00 79.50 76 LEU A N 1
ATOM 598 C CA . LEU A 1 76 ? -18.161 -5.468 19.693 1.00 79.50 76 LEU A CA 1
ATOM 599 C C . LEU A 1 76 ? -17.217 -6.477 18.997 1.00 79.50 76 LEU A C 1
ATOM 601 O O . LEU A 1 76 ? -16.343 -6.098 18.217 1.00 79.50 76 LEU A O 1
ATOM 605 N N . SER A 1 77 ? -17.436 -7.781 19.203 1.00 83.50 77 SER A N 1
ATOM 606 C CA . SER A 1 77 ? -16.689 -8.842 18.519 1.00 83.50 77 SER A CA 1
ATOM 607 C C . SER A 1 77 ? -16.878 -8.830 17.001 1.00 83.50 77 SER A C 1
ATOM 609 O O . SER A 1 77 ? -15.898 -8.970 16.272 1.00 83.50 77 SER A O 1
ATOM 611 N N . GLU A 1 78 ? -18.097 -8.613 16.505 1.00 87.25 78 GLU A N 1
ATOM 612 C CA . GLU A 1 78 ? -18.365 -8.508 15.063 1.00 87.25 78 GLU A CA 1
ATOM 613 C C . GLU A 1 78 ? -17.687 -7.277 14.449 1.00 87.25 78 GLU A C 1
ATOM 615 O O . GLU A 1 78 ? -17.112 -7.365 13.362 1.00 87.25 78 GLU A O 1
ATOM 620 N N . MET A 1 79 ? -17.668 -6.150 15.168 1.00 89.06 79 MET A N 1
ATOM 621 C CA . MET A 1 79 ? -16.976 -4.934 14.731 1.00 89.06 79 MET A CA 1
ATOM 622 C C . MET A 1 79 ? -15.459 -5.143 14.629 1.00 89.06 79 MET A C 1
ATOM 624 O O . MET A 1 79 ? -14.847 -4.765 13.629 1.00 89.06 79 MET A O 1
ATOM 628 N N . ASN A 1 80 ? -14.848 -5.789 15.624 1.00 92.00 80 ASN A N 1
ATOM 629 C CA . ASN A 1 80 ? -13.418 -6.102 15.599 1.00 92.00 80 ASN A CA 1
ATOM 630 C C . ASN A 1 80 ? -13.060 -7.076 14.475 1.00 92.00 80 ASN A C 1
ATOM 632 O O . ASN A 1 80 ? -12.026 -6.904 13.829 1.00 92.00 80 ASN A O 1
ATOM 636 N N . ASN A 1 81 ? -13.923 -8.054 14.195 1.00 92.69 81 ASN A N 1
ATOM 637 C CA . ASN A 1 81 ? -13.740 -8.962 13.066 1.00 92.69 81 ASN A CA 1
ATOM 638 C C . ASN A 1 81 ? -13.757 -8.193 11.739 1.00 92.69 81 ASN A C 1
ATOM 640 O O . ASN A 1 81 ? -12.826 -8.329 10.945 1.00 92.69 81 ASN A O 1
ATOM 644 N N . MET A 1 82 ? -14.744 -7.316 11.536 1.00 94.19 82 MET A N 1
ATOM 645 C CA . MET A 1 82 ? -14.851 -6.490 10.329 1.00 94.19 82 MET A CA 1
ATOM 646 C C . MET A 1 82 ? -13.652 -5.542 10.170 1.00 94.19 82 MET A C 1
ATOM 648 O O . MET A 1 82 ? -13.101 -5.402 9.077 1.00 94.19 82 MET A O 1
ATOM 652 N N . LEU A 1 83 ? -13.194 -4.937 11.270 1.00 94.94 83 LEU A N 1
ATOM 653 C CA . LEU A 1 83 ? -11.998 -4.098 11.290 1.00 94.94 83 LEU A CA 1
ATOM 654 C C . LEU A 1 83 ? -10.732 -4.902 10.957 1.00 94.94 83 LEU A C 1
ATOM 656 O O . LEU A 1 83 ? -9.869 -4.418 10.222 1.00 94.94 83 LEU A O 1
ATOM 660 N N . SER A 1 84 ? -10.627 -6.135 11.461 1.00 96.06 84 SER A N 1
ATOM 661 C CA . SER A 1 84 ? -9.499 -7.027 11.181 1.00 96.06 84 SER A CA 1
ATOM 662 C C . SER A 1 84 ? -9.440 -7.427 9.704 1.00 96.06 84 SER A C 1
ATOM 664 O O . SER A 1 84 ? -8.370 -7.381 9.094 1.00 96.06 84 SER A O 1
ATOM 666 N N . GLU A 1 85 ? -10.591 -7.730 9.099 1.00 96.69 85 GLU A N 1
ATOM 667 C CA . GLU A 1 85 ? -10.694 -8.107 7.691 1.00 96.69 85 GLU A CA 1
ATOM 668 C C . GLU A 1 85 ? -10.369 -6.916 6.785 1.00 96.69 85 GLU A C 1
ATOM 670 O O . GLU A 1 85 ? -9.585 -7.034 5.839 1.00 96.69 85 GLU A O 1
ATOM 675 N N . PHE A 1 86 ? -10.903 -5.737 7.114 1.00 97.19 86 PHE A N 1
ATOM 676 C CA . PHE A 1 86 ? -10.592 -4.503 6.404 1.00 97.19 86 PHE A CA 1
ATOM 677 C C . PHE A 1 86 ? -9.096 -4.169 6.466 1.00 97.19 86 PHE A C 1
ATOM 679 O O . PHE A 1 86 ? -8.486 -3.880 5.434 1.00 97.19 86 PHE A O 1
ATOM 686 N N . LYS A 1 87 ? -8.479 -4.275 7.651 1.00 96.81 87 LYS A N 1
ATOM 687 C CA . LYS A 1 87 ? -7.034 -4.085 7.829 1.00 96.81 87 LYS A CA 1
ATOM 688 C C . LYS A 1 87 ? -6.229 -5.055 6.962 1.00 96.81 87 LYS A C 1
ATOM 690 O O . LYS A 1 87 ? -5.346 -4.615 6.229 1.00 96.81 87 LYS A O 1
ATOM 695 N N . ALA A 1 88 ? -6.556 -6.347 6.990 1.00 97.25 88 ALA A N 1
ATOM 696 C CA . ALA A 1 88 ? -5.873 -7.349 6.172 1.00 97.25 88 ALA A CA 1
ATOM 697 C C . ALA A 1 88 ? -5.994 -7.038 4.670 1.00 97.25 88 ALA A C 1
ATOM 699 O O . ALA A 1 88 ? -5.032 -7.170 3.909 1.00 97.25 88 ALA A O 1
ATOM 700 N N . LYS A 1 89 ? -7.165 -6.562 4.235 1.00 96.62 89 LYS A N 1
ATOM 701 C CA . LYS A 1 89 ? -7.409 -6.177 2.843 1.00 96.62 89 LYS A CA 1
ATOM 702 C C . LYS A 1 89 ? -6.586 -4.959 2.423 1.00 96.62 89 LYS A C 1
ATOM 704 O O . LYS A 1 89 ? -6.035 -4.966 1.323 1.00 96.62 89 LYS A O 1
ATOM 709 N N . LEU A 1 90 ? -6.460 -3.952 3.290 1.00 95.69 90 LEU A N 1
ATOM 710 C CA . LEU A 1 90 ? -5.588 -2.797 3.058 1.00 95.69 90 LEU A CA 1
ATOM 711 C C . LEU A 1 90 ? -4.119 -3.208 2.948 1.00 95.69 90 LEU A C 1
ATOM 713 O O . LEU A 1 90 ? -3.431 -2.785 2.022 1.00 95.69 90 LEU A O 1
ATOM 717 N N . GLU A 1 91 ? -3.642 -4.061 3.853 1.00 95.62 91 GLU A N 1
ATOM 718 C CA . GLU A 1 91 ? -2.262 -4.551 3.813 1.00 95.62 91 GLU A CA 1
ATOM 719 C C . GLU A 1 91 ? -1.965 -5.309 2.515 1.00 95.62 91 GLU A C 1
ATOM 721 O O . GLU A 1 91 ? -0.920 -5.098 1.897 1.00 95.62 91 GLU A O 1
ATOM 726 N N . ASN A 1 92 ? -2.897 -6.152 2.068 1.00 95.31 92 ASN A N 1
ATOM 727 C CA . ASN A 1 92 ? -2.770 -6.878 0.808 1.00 95.31 92 ASN A CA 1
ATOM 728 C C . ASN A 1 92 ? -2.770 -5.940 -0.400 1.00 95.31 92 ASN A C 1
ATOM 730 O O . ASN A 1 92 ? -1.931 -6.095 -1.285 1.00 95.31 92 ASN A O 1
ATOM 734 N N . PHE A 1 93 ? -3.661 -4.946 -0.418 1.00 95.31 93 PHE A N 1
ATOM 735 C CA . PHE A 1 93 ? -3.712 -3.950 -1.485 1.00 95.31 93 PHE A CA 1
ATOM 736 C C . PHE A 1 93 ? -2.390 -3.181 -1.599 1.00 95.31 93 PHE A C 1
ATOM 738 O O . PHE A 1 93 ? -1.822 -3.081 -2.685 1.00 95.31 93 PHE A O 1
ATOM 745 N N . CYS A 1 94 ? -1.854 -2.701 -0.474 1.00 84.88 94 CYS A N 1
ATOM 746 C CA . CYS A 1 94 ? -0.579 -1.987 -0.450 1.00 84.88 94 CYS A CA 1
ATOM 747 C C . CYS A 1 94 ? 0.584 -2.850 -0.964 1.00 84.88 94 CYS A C 1
ATOM 749 O O . CYS A 1 94 ? 1.384 -2.372 -1.768 1.00 84.88 94 CYS A O 1
ATOM 751 N N . LYS A 1 95 ? 0.673 -4.121 -0.541 1.00 90.88 95 LYS A N 1
ATOM 752 C CA . LYS A 1 95 ? 1.701 -5.060 -1.029 1.00 90.88 95 LYS A CA 1
ATOM 753 C C . LYS A 1 95 ? 1.579 -5.290 -2.533 1.00 90.88 95 LYS A C 1
ATOM 755 O O . LYS A 1 95 ? 2.557 -5.136 -3.255 1.00 90.88 95 LYS A O 1
ATOM 760 N N . GLN A 1 96 ? 0.369 -5.582 -3.004 1.00 89.38 96 GLN A N 1
ATOM 761 C CA . GLN A 1 96 ? 0.100 -5.851 -4.412 1.00 89.38 96 GLN A CA 1
ATOM 762 C C . GLN A 1 96 ? 0.455 -4.657 -5.306 1.00 89.38 96 GLN A C 1
ATOM 764 O O . GLN A 1 96 ? 1.047 -4.847 -6.369 1.00 89.38 96 GLN A O 1
ATOM 769 N N . GLU A 1 97 ? 0.120 -3.432 -4.894 1.00 84.38 97 GLU A N 1
ATOM 770 C CA . GLU A 1 97 ? 0.428 -2.240 -5.688 1.00 84.38 97 GLU A CA 1
ATOM 771 C C . GLU A 1 97 ? 1.938 -1.968 -5.732 1.00 84.38 97 GLU A C 1
ATOM 773 O O . GLU A 1 97 ? 2.468 -1.632 -6.793 1.00 84.38 97 GLU A O 1
ATOM 778 N N . MET A 1 98 ? 2.653 -2.195 -4.623 1.00 83.44 98 MET A N 1
ATOM 779 C CA . MET A 1 98 ? 4.115 -2.118 -4.610 1.00 83.44 98 MET A CA 1
ATOM 780 C C . MET A 1 98 ? 4.748 -3.183 -5.508 1.00 83.44 98 MET A C 1
ATOM 782 O O . MET A 1 98 ? 5.572 -2.837 -6.351 1.00 83.44 98 MET A O 1
ATOM 786 N N . ASP A 1 99 ? 4.339 -4.448 -5.408 1.00 81.62 99 ASP A N 1
ATOM 787 C CA . ASP A 1 99 ? 4.867 -5.528 -6.252 1.00 81.62 99 ASP A CA 1
ATOM 788 C C . ASP A 1 99 ? 4.593 -5.269 -7.738 1.00 81.62 99 ASP A C 1
ATOM 790 O O . ASP A 1 99 ? 5.468 -5.462 -8.581 1.00 81.62 99 ASP A O 1
ATOM 794 N N . ASN A 1 100 ? 3.406 -4.756 -8.071 1.00 77.88 100 ASN A N 1
ATOM 795 C CA . ASN A 1 100 ? 3.056 -4.333 -9.426 1.00 77.88 100 ASN A CA 1
ATOM 796 C C . ASN A 1 100 ? 3.947 -3.175 -9.904 1.00 77.88 100 ASN A C 1
ATOM 798 O O . ASN A 1 100 ? 4.397 -3.160 -11.051 1.00 77.88 100 ASN A O 1
ATOM 802 N N . MET A 1 101 ? 4.237 -2.210 -9.031 1.00 71.25 101 MET A N 1
ATOM 803 C CA . MET A 1 101 ? 5.157 -1.114 -9.319 1.00 71.25 101 MET A CA 1
ATOM 804 C C . MET A 1 101 ? 6.574 -1.645 -9.581 1.00 71.25 101 MET A C 1
ATOM 806 O O . MET A 1 101 ? 7.155 -1.341 -10.624 1.00 71.25 101 MET A O 1
ATOM 810 N N . PHE A 1 102 ? 7.104 -2.506 -8.709 1.00 73.00 102 PHE A N 1
ATOM 811 C CA . PHE A 1 102 ? 8.407 -3.145 -8.901 1.00 73.00 102 PHE A CA 1
ATOM 812 C C . PHE A 1 102 ? 8.447 -3.985 -10.181 1.00 73.00 102 PHE A C 1
ATOM 814 O O . PHE A 1 102 ? 9.389 -3.851 -10.958 1.00 73.00 102 PHE A O 1
ATOM 821 N N . ALA A 1 103 ? 7.409 -4.771 -10.471 1.00 70.12 103 ALA A N 1
ATOM 822 C CA . ALA A 1 103 ? 7.306 -5.562 -11.697 1.00 70.12 103 ALA A CA 1
ATOM 823 C C . ALA A 1 103 ? 7.269 -4.690 -12.966 1.00 70.12 103 ALA A C 1
ATOM 825 O O . ALA A 1 103 ? 7.870 -5.045 -13.982 1.00 70.12 103 ALA A O 1
ATOM 826 N N . LYS A 1 104 ? 6.619 -3.519 -12.921 1.00 64.81 104 LYS A N 1
ATOM 827 C CA . LYS A 1 104 ? 6.636 -2.545 -14.028 1.00 64.81 104 LYS A CA 1
ATOM 828 C C . LYS A 1 104 ? 8.038 -1.981 -14.267 1.00 64.81 104 LYS A C 1
ATOM 830 O O . LYS A 1 104 ? 8.454 -1.847 -15.422 1.00 64.81 104 LYS A O 1
ATOM 835 N N . PHE A 1 105 ? 8.777 -1.690 -13.198 1.00 69.12 105 PHE A N 1
ATOM 836 C CA . PHE A 1 105 ? 10.130 -1.133 -13.272 1.00 69.12 105 PHE A CA 1
ATOM 837 C C . PHE A 1 105 ? 11.239 -2.177 -13.438 1.00 69.12 105 PHE A C 1
ATOM 839 O O . PHE A 1 105 ? 12.379 -1.794 -13.700 1.00 69.12 105 PHE A O 1
ATOM 846 N N . GLN A 1 106 ? 10.930 -3.475 -13.363 1.00 81.50 106 GLN A N 1
ATOM 847 C CA . GLN A 1 106 ? 11.898 -4.523 -13.671 1.00 81.50 106 GLN A CA 1
ATOM 848 C C . GLN A 1 106 ? 12.293 -4.474 -15.148 1.00 81.50 106 GLN A C 1
ATOM 850 O O . GLN A 1 106 ? 11.506 -4.767 -16.050 1.00 81.50 106 GLN A O 1
ATOM 855 N N . ILE A 1 107 ? 13.544 -4.090 -15.373 1.00 85.50 107 ILE A N 1
ATOM 856 C CA . ILE A 1 107 ? 14.203 -4.096 -16.670 1.00 85.50 107 ILE A CA 1
ATOM 857 C C . ILE A 1 107 ? 14.831 -5.477 -16.880 1.00 85.50 107 ILE A C 1
ATOM 859 O O . ILE A 1 107 ? 15.605 -5.928 -16.038 1.00 85.50 107 ILE A O 1
ATOM 863 N N . LYS A 1 108 ? 14.536 -6.138 -18.003 1.00 90.19 108 LYS A N 1
ATOM 864 C CA . LYS A 1 108 ? 15.087 -7.461 -18.348 1.00 90.19 108 LYS A CA 1
ATOM 865 C C . LYS A 1 108 ? 15.822 -7.469 -19.688 1.00 90.19 108 LYS A C 1
ATOM 867 O O . LYS A 1 108 ? 15.658 -6.580 -20.522 1.00 90.19 108 LYS A O 1
ATOM 872 N N . VAL A 1 109 ? 16.623 -8.511 -19.911 1.00 91.44 109 VAL A N 1
ATOM 873 C CA . VAL A 1 109 ? 17.260 -8.763 -21.212 1.00 91.44 109 VAL A CA 1
ATOM 874 C C . VAL A 1 109 ? 16.188 -8.870 -22.301 1.00 91.44 109 VAL A C 1
ATOM 876 O O . VAL A 1 109 ? 15.149 -9.499 -22.103 1.00 91.44 109 VAL A O 1
ATOM 879 N N . GLY A 1 110 ? 16.430 -8.218 -23.438 1.00 88.88 110 GLY A N 1
ATOM 880 C CA . GLY A 1 110 ? 15.475 -8.088 -24.537 1.00 88.88 110 GLY A CA 1
ATOM 881 C C . GLY A 1 110 ? 14.524 -6.890 -24.432 1.00 88.88 110 GLY A C 1
ATOM 882 O O . GLY A 1 110 ? 13.875 -6.561 -25.425 1.00 88.88 110 GLY A O 1
ATOM 883 N N . ASP A 1 111 ? 14.453 -6.194 -23.290 1.00 89.31 111 ASP A N 1
ATOM 884 C CA . ASP A 1 111 ? 13.662 -4.965 -23.197 1.00 89.31 111 ASP A CA 1
ATOM 885 C C . ASP A 1 111 ? 14.277 -3.836 -24.029 1.00 89.31 111 ASP A C 1
ATOM 887 O O . ASP A 1 111 ? 15.500 -3.697 -24.147 1.00 89.31 111 ASP A O 1
ATOM 891 N N . ARG A 1 112 ? 13.401 -2.980 -24.563 1.00 88.31 112 ARG A N 1
ATOM 892 C CA . ARG A 1 112 ? 13.796 -1.722 -25.194 1.00 88.31 112 ARG A CA 1
ATOM 893 C C . ARG A 1 112 ? 13.989 -0.665 -24.123 1.00 88.31 112 ARG A C 1
ATOM 895 O O . ARG A 1 112 ? 13.077 -0.399 -23.342 1.00 88.31 112 ARG A O 1
ATOM 902 N N . VAL A 1 113 ? 15.153 -0.038 -24.113 1.00 87.62 113 VAL A N 1
ATOM 903 C CA . VAL A 1 113 ? 15.521 0.968 -23.119 1.00 87.62 113 VAL A CA 1
ATOM 904 C C . VAL A 1 113 ? 16.130 2.192 -23.770 1.00 87.62 113 VAL A C 1
ATOM 906 O O . VAL A 1 113 ? 16.645 2.141 -24.889 1.00 87.62 113 VAL A O 1
ATOM 909 N N . ARG A 1 114 ? 16.071 3.302 -23.045 1.00 87.81 114 ARG A N 1
ATOM 910 C CA . ARG A 1 114 ? 16.803 4.525 -23.358 1.00 87.81 114 ARG A CA 1
ATOM 911 C C . ARG A 1 114 ? 17.427 5.080 -22.086 1.00 87.81 114 ARG A C 1
ATOM 913 O O . ARG A 1 114 ? 17.018 4.726 -20.980 1.00 87.81 114 ARG A O 1
ATOM 920 N N . VAL A 1 115 ? 18.388 5.977 -22.252 1.00 84.75 115 VAL A N 1
ATOM 921 C CA . VAL A 1 115 ? 18.951 6.737 -21.133 1.00 84.75 115 VAL A CA 1
ATOM 922 C C . VAL A 1 115 ? 17.909 7.747 -20.641 1.00 84.75 115 VAL A C 1
ATOM 924 O O . VAL A 1 115 ? 17.284 8.431 -21.455 1.00 84.75 115 VAL A O 1
ATOM 927 N N . LYS A 1 116 ? 17.722 7.854 -19.321 1.00 82.19 116 LYS A N 1
ATOM 928 C CA . LYS A 1 116 ? 16.810 8.826 -18.699 1.00 82.19 116 LYS A CA 1
ATOM 929 C C . LYS A 1 116 ? 17.159 10.252 -19.123 1.00 82.19 116 LYS A C 1
ATOM 931 O O . LYS A 1 116 ? 18.320 10.650 -19.108 1.00 82.19 116 LYS A O 1
ATOM 936 N N . SER A 1 117 ? 16.143 11.067 -19.395 1.00 72.31 117 SER A N 1
ATOM 937 C CA . SER A 1 117 ? 16.319 12.480 -19.772 1.00 72.31 117 SER A CA 1
ATOM 938 C C . SER A 1 117 ? 16.975 13.347 -18.686 1.00 72.31 117 SER A C 1
ATOM 940 O O . SER A 1 117 ? 17.543 14.393 -18.996 1.00 72.31 117 SER A O 1
ATOM 942 N N . SER A 1 118 ? 16.913 12.924 -17.420 1.00 73.00 118 SER A N 1
ATOM 943 C CA . SER A 1 118 ? 17.558 13.598 -16.287 1.00 73.00 118 SER A CA 1
ATOM 944 C C . SER A 1 118 ? 19.070 13.363 -16.209 1.00 73.00 118 SER A C 1
ATOM 946 O O . SER A 1 118 ? 19.769 14.116 -15.528 1.00 73.00 118 SER A O 1
ATOM 948 N N . VAL A 1 119 ? 19.593 12.348 -16.902 1.00 74.12 119 VAL A N 1
ATOM 949 C CA . VAL A 1 119 ? 21.021 12.021 -16.909 1.00 74.12 119 VAL A CA 1
ATOM 950 C C . VAL A 1 119 ? 21.718 12.936 -17.909 1.00 74.12 119 VAL A C 1
ATOM 952 O O . VAL A 1 119 ? 21.555 12.797 -19.117 1.00 74.12 119 VAL A O 1
ATOM 955 N N . LYS A 1 120 ? 22.503 13.895 -17.408 1.00 72.50 120 LYS A N 1
ATOM 956 C CA . LYS A 1 120 ? 23.305 14.797 -18.254 1.00 72.50 120 LYS A CA 1
ATOM 957 C C . LYS A 1 120 ? 24.623 14.149 -18.690 1.00 72.50 120 LYS A C 1
ATOM 959 O O . LYS A 1 120 ? 25.018 14.277 -19.848 1.00 72.50 120 LYS A O 1
ATOM 964 N N . THR A 1 121 ? 25.257 13.412 -17.779 1.00 74.88 121 THR A N 1
ATOM 965 C CA . THR A 1 121 ? 26.559 12.768 -17.994 1.00 74.88 121 THR A CA 1
ATOM 966 C C . THR A 1 121 ? 26.524 11.345 -17.423 1.00 74.88 121 THR A C 1
ATOM 968 O O . THR A 1 121 ? 26.604 11.198 -16.205 1.00 74.88 121 THR A O 1
ATOM 971 N N . PRO A 1 122 ? 26.369 10.308 -18.268 1.00 75.69 122 PRO A N 1
ATOM 972 C CA . PRO A 1 122 ? 26.391 8.908 -17.859 1.00 75.69 122 PRO A CA 1
ATOM 973 C C . PRO A 1 122 ? 27.732 8.519 -17.242 1.00 75.69 122 PRO A C 1
ATOM 975 O O . PRO A 1 122 ? 28.780 8.938 -17.742 1.00 75.69 122 PRO A O 1
ATOM 978 N N . LYS A 1 123 ? 27.724 7.640 -16.235 1.00 76.31 123 LYS A N 1
ATOM 979 C CA . LYS A 1 123 ? 28.959 7.142 -15.590 1.00 76.31 123 LYS A CA 1
ATOM 980 C C . LYS A 1 123 ? 29.934 6.484 -16.573 1.00 76.31 123 LYS A C 1
ATOM 982 O O . LYS A 1 123 ? 31.144 6.571 -16.393 1.00 76.31 123 LYS A O 1
ATOM 987 N N . PHE A 1 124 ? 29.415 5.830 -17.610 1.00 74.31 124 PHE A N 1
ATOM 988 C CA . PHE A 1 124 ? 30.214 5.157 -18.641 1.00 74.31 124 PHE A CA 1
ATOM 989 C C . PHE A 1 124 ? 30.455 6.012 -19.895 1.00 74.31 124 PHE A C 1
ATOM 991 O O . PHE A 1 124 ? 31.000 5.511 -20.876 1.00 74.31 124 PHE A O 1
ATOM 998 N N . ASN A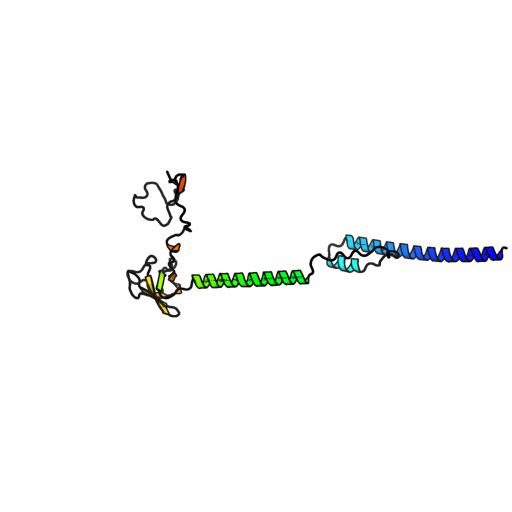 1 125 ? 30.122 7.307 -19.835 1.00 75.19 125 ASN A N 1
ATOM 999 C CA . ASN A 1 125 ? 30.106 8.255 -20.950 1.00 75.19 125 ASN A CA 1
ATOM 1000 C C . ASN A 1 125 ? 29.085 7.895 -22.046 1.00 75.19 125 ASN A C 1
ATOM 1002 O O . ASN A 1 125 ? 28.720 6.742 -22.255 1.00 75.19 125 ASN A O 1
ATOM 1006 N N . TRP A 1 126 ? 28.613 8.901 -22.784 1.00 67.00 126 TRP A N 1
ATOM 1007 C CA . TRP A 1 126 ? 27.657 8.698 -23.882 1.00 67.00 126 TRP A CA 1
ATOM 1008 C C . TRP A 1 126 ? 28.240 7.869 -25.042 1.00 67.00 126 TRP A C 1
ATOM 1010 O O . TRP A 1 126 ? 27.502 7.209 -25.767 1.00 67.00 126 TRP A O 1
ATOM 1020 N N . GLY A 1 127 ? 29.563 7.872 -25.224 1.00 66.00 127 GLY A N 1
ATOM 1021 C CA . GLY A 1 127 ? 30.169 7.506 -26.506 1.00 66.00 127 GLY A CA 1
ATOM 1022 C C . GLY A 1 127 ? 29.922 8.595 -27.559 1.00 66.00 127 GLY A C 1
ATOM 1023 O O . GLY A 1 127 ? 29.394 9.662 -27.249 1.00 66.00 127 GLY A O 1
ATOM 1024 N N . CYS A 1 128 ? 30.324 8.360 -28.808 1.00 56.28 128 CYS A N 1
ATOM 1025 C CA . CYS A 1 128 ? 30.281 9.402 -29.844 1.00 56.28 128 CYS A CA 1
ATOM 1026 C C . CYS A 1 128 ? 28.901 9.603 -30.502 1.00 56.28 128 CYS A C 1
ATOM 1028 O O . CYS A 1 128 ? 28.726 10.588 -31.213 1.00 56.28 128 CYS A O 1
ATOM 1030 N N . THR A 1 129 ? 27.939 8.691 -30.312 1.00 66.50 129 THR A N 1
ATOM 1031 C CA . THR A 1 129 ? 26.704 8.646 -31.128 1.00 66.50 129 THR A CA 1
ATOM 1032 C C . THR A 1 129 ? 25.397 8.443 -30.354 1.00 66.50 129 THR A C 1
ATOM 1034 O O . THR A 1 129 ? 24.329 8.661 -30.923 1.00 66.50 129 THR A O 1
ATOM 1037 N N . VAL A 1 130 ? 25.434 8.044 -29.078 1.00 73.38 130 VAL A N 1
ATOM 1038 C CA . VAL A 1 130 ? 24.218 7.742 -28.298 1.00 73.38 130 VAL A CA 1
ATOM 1039 C C . VAL A 1 130 ? 23.653 9.016 -27.670 1.00 73.38 130 VAL A C 1
ATOM 1041 O O . VAL A 1 130 ? 24.389 9.835 -27.124 1.00 73.38 130 VAL A O 1
ATOM 1044 N N . THR A 1 131 ? 22.330 9.170 -27.712 1.00 76.25 131 THR A N 1
ATOM 1045 C CA . THR A 1 131 ? 21.605 10.282 -27.074 1.00 76.25 131 THR A CA 1
ATOM 1046 C C . THR A 1 131 ? 20.458 9.759 -26.206 1.00 76.25 131 THR A C 1
ATOM 1048 O O . THR A 1 131 ? 20.103 8.585 -26.270 1.00 76.25 131 THR A O 1
ATOM 1051 N N . HIS A 1 132 ? 19.802 10.630 -25.435 1.00 73.69 132 HIS A N 1
ATOM 1052 C CA . HIS A 1 132 ? 18.583 10.283 -24.683 1.00 73.69 132 HIS A CA 1
ATOM 1053 C C . HIS A 1 132 ? 17.395 9.873 -25.583 1.00 73.69 132 HIS A C 1
ATOM 1055 O O . HIS A 1 132 ? 16.377 9.397 -25.084 1.00 73.69 132 HIS A O 1
ATOM 1061 N N . GLN A 1 133 ? 17.495 10.079 -26.902 1.00 74.50 133 GLN A N 1
ATOM 1062 C CA . GLN A 1 133 ? 16.492 9.651 -27.885 1.00 74.50 133 GLN A CA 1
ATOM 1063 C C . GLN A 1 133 ? 16.820 8.288 -28.504 1.00 74.50 133 GLN A C 1
ATOM 1065 O O . GLN A 1 133 ? 15.935 7.661 -29.086 1.00 74.50 133 GLN A O 1
ATOM 1070 N N . SER A 1 134 ? 18.063 7.817 -28.363 1.00 79.19 134 SER A N 1
ATOM 1071 C CA . SER A 1 134 ? 18.483 6.505 -28.843 1.00 79.19 134 SER A CA 1
ATOM 1072 C C . SER A 1 134 ? 17.794 5.421 -28.015 1.00 79.19 134 SER A C 1
ATOM 1074 O O . SER A 1 134 ? 17.880 5.401 -26.787 1.00 79.19 134 SER A O 1
ATOM 1076 N N . VAL A 1 135 ? 17.093 4.513 -28.696 1.00 86.50 135 VAL A N 1
ATOM 1077 C CA . VAL A 1 135 ? 16.401 3.377 -28.074 1.00 86.50 135 VAL A CA 1
ATOM 1078 C C . VAL A 1 135 ? 17.103 2.098 -28.487 1.00 86.50 135 VAL A C 1
ATOM 1080 O O . VAL A 1 135 ? 17.103 1.748 -29.666 1.00 86.50 135 VAL A O 1
ATOM 1083 N N . GLY A 1 136 ? 17.667 1.393 -27.516 1.00 86.19 136 GLY A N 1
ATOM 1084 C CA . GLY A 1 136 ? 18.415 0.161 -27.728 1.00 86.19 136 GLY A CA 1
ATOM 1085 C C . GLY A 1 136 ? 17.760 -1.033 -27.051 1.00 86.19 136 GLY A C 1
ATOM 1086 O O . GLY A 1 136 ? 16.8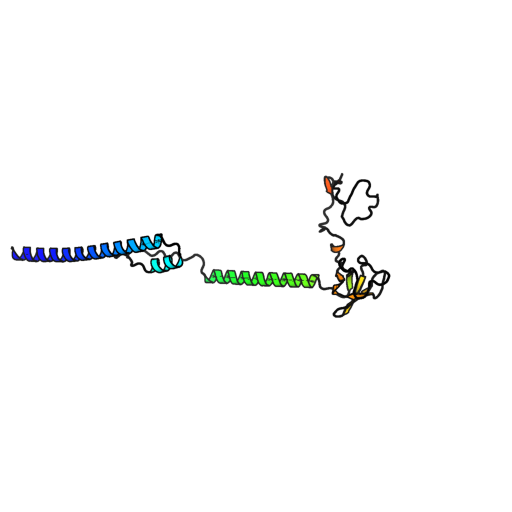16 -0.883 -26.277 1.00 86.19 136 GLY A O 1
ATOM 1087 N N . VAL A 1 137 ? 18.245 -2.229 -27.369 1.00 91.31 137 VAL A N 1
ATOM 1088 C CA . VAL A 1 137 ? 17.770 -3.485 -26.775 1.00 91.31 137 VAL A CA 1
ATOM 1089 C C . VAL A 1 137 ? 18.806 -3.996 -25.791 1.00 91.31 137 VAL A C 1
ATOM 1091 O O . VAL A 1 137 ? 19.995 -4.037 -26.106 1.00 91.31 137 VAL A O 1
ATOM 1094 N N . ILE A 1 138 ? 18.369 -4.400 -24.602 1.00 92.50 138 ILE A N 1
ATOM 1095 C CA . ILE A 1 138 ? 19.280 -4.956 -23.604 1.00 92.50 138 ILE A CA 1
ATOM 1096 C C . ILE A 1 138 ? 19.775 -6.323 -24.047 1.00 92.50 138 ILE A C 1
ATOM 1098 O O . ILE A 1 138 ? 18.988 -7.237 -24.286 1.00 92.50 138 ILE A O 1
ATOM 1102 N N . LYS A 1 139 ? 21.097 -6.462 -24.074 1.00 92.88 139 LYS A N 1
ATOM 1103 C CA . LYS A 1 139 ? 21.809 -7.687 -24.419 1.00 92.88 139 LYS A CA 1
ATOM 1104 C C . LYS A 1 139 ? 22.207 -8.489 -23.185 1.00 92.88 139 LYS A C 1
ATOM 1106 O O . LYS A 1 139 ? 22.084 -9.708 -23.185 1.00 92.88 139 LYS A O 1
ATOM 1111 N N . SER A 1 140 ? 22.653 -7.813 -22.131 1.00 91.50 140 SER A N 1
ATOM 1112 C CA . SER A 1 140 ? 22.962 -8.443 -20.847 1.00 91.50 140 SER A CA 1
ATOM 1113 C C . SER A 1 140 ? 22.825 -7.445 -19.705 1.00 91.50 140 SER A C 1
ATOM 1115 O O . SER A 1 140 ? 23.058 -6.248 -19.880 1.00 91.50 140 SER A O 1
ATOM 1117 N N . ILE A 1 141 ? 22.453 -7.948 -18.532 1.00 91.38 141 ILE A N 1
ATOM 1118 C CA . ILE A 1 141 ? 22.382 -7.182 -17.287 1.00 91.38 141 ILE A CA 1
ATOM 1119 C C . ILE A 1 141 ? 23.346 -7.837 -16.301 1.00 91.38 141 ILE A C 1
ATOM 1121 O O . ILE A 1 141 ? 23.386 -9.058 -16.179 1.00 91.38 141 ILE A O 1
ATOM 1125 N N . THR A 1 142 ? 24.134 -7.012 -15.632 1.00 89.38 142 THR A N 1
ATOM 1126 C CA . THR A 1 142 ? 24.946 -7.337 -14.458 1.00 89.38 142 THR A CA 1
ATOM 1127 C C . THR A 1 142 ? 24.447 -6.449 -13.318 1.00 89.38 142 THR A C 1
ATOM 1129 O O . THR A 1 142 ? 23.834 -5.422 -13.601 1.00 89.38 142 THR A O 1
ATOM 1132 N N . ASP A 1 143 ? 24.718 -6.806 -12.064 1.00 82.69 143 ASP A N 1
ATOM 1133 C CA . ASP A 1 143 ? 24.164 -6.173 -10.854 1.00 82.69 143 ASP A CA 1
ATOM 1134 C C . ASP A 1 143 ? 23.972 -4.646 -10.948 1.00 82.69 143 ASP A C 1
ATOM 1136 O O . ASP A 1 143 ? 22.875 -4.146 -10.715 1.00 82.69 143 ASP A O 1
ATOM 1140 N N . GLU A 1 144 ? 24.997 -3.901 -11.379 1.00 84.50 144 GLU A N 1
ATOM 1141 C CA . GLU A 1 144 ? 24.912 -2.437 -11.525 1.00 84.50 144 GLU A CA 1
ATOM 1142 C C . GLU A 1 144 ? 24.944 -1.931 -12.978 1.00 84.50 144 GLU A C 1
ATOM 1144 O O . GLU A 1 144 ? 24.567 -0.785 -13.254 1.00 84.50 144 GLU A O 1
ATOM 1149 N N . SER A 1 145 ? 25.410 -2.750 -13.926 1.00 87.00 145 SER A N 1
ATOM 1150 C CA . SER A 1 145 ? 25.696 -2.315 -15.299 1.00 87.00 145 SER A CA 1
ATOM 1151 C C . SER A 1 145 ? 24.939 -3.116 -16.345 1.00 87.00 145 SER A C 1
ATOM 1153 O O . SER A 1 145 ? 24.710 -4.310 -16.192 1.00 87.00 145 SER A O 1
ATOM 1155 N N . VAL A 1 146 ? 24.610 -2.469 -17.454 1.00 90.50 146 VAL A N 1
ATOM 1156 C CA . VAL A 1 146 ? 2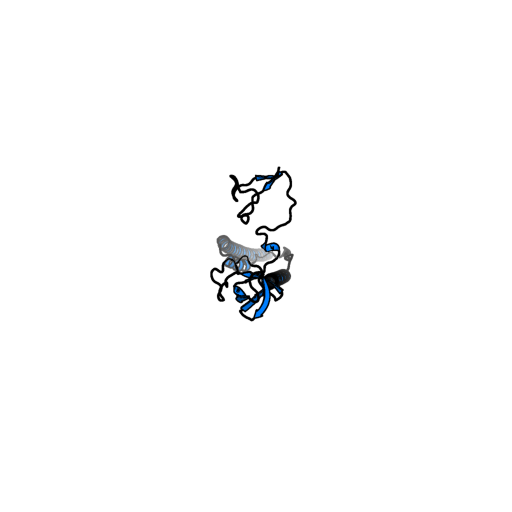3.843 -3.046 -18.554 1.00 90.50 146 VAL A CA 1
ATOM 1157 C C . VAL A 1 146 ? 24.601 -2.893 -19.867 1.00 90.50 146 VAL A C 1
ATOM 1159 O O . VAL A 1 146 ? 25.262 -1.878 -20.097 1.00 90.50 146 VAL A O 1
ATOM 1162 N N . ILE A 1 147 ? 24.500 -3.904 -20.729 1.00 90.25 147 ILE A N 1
ATOM 1163 C CA . ILE A 1 147 ? 24.967 -3.852 -22.115 1.00 90.25 147 ILE A CA 1
ATOM 1164 C C . ILE A 1 147 ? 23.750 -3.713 -23.024 1.00 90.25 147 ILE A C 1
ATOM 1166 O O . ILE A 1 147 ? 22.847 -4.552 -22.997 1.00 90.25 147 ILE A O 1
ATOM 1170 N N . VAL A 1 148 ? 23.732 -2.660 -23.835 1.00 89.56 148 VAL A N 1
ATOM 1171 C CA . VAL A 1 148 ? 22.618 -2.291 -24.711 1.00 89.56 148 VAL A CA 1
ATOM 1172 C C . VAL A 1 148 ? 23.105 -2.198 -26.153 1.00 89.56 148 VAL A C 1
ATOM 1174 O O . VAL A 1 148 ? 24.102 -1.544 -26.448 1.00 89.56 148 VAL A O 1
ATOM 1177 N N . ASP A 1 149 ? 22.376 -2.824 -27.069 1.00 89.19 149 ASP A N 1
ATOM 1178 C CA . ASP A 1 149 ? 22.573 -2.644 -28.503 1.00 89.19 149 ASP A CA 1
ATOM 1179 C C . ASP A 1 149 ? 21.676 -1.503 -28.996 1.00 89.19 149 ASP A C 1
ATOM 1181 O O . ASP A 1 149 ? 20.485 -1.699 -29.257 1.00 89.19 149 ASP A O 1
ATOM 1185 N N . PHE A 1 150 ? 22.248 -0.307 -29.141 1.00 85.56 150 PHE A N 1
ATOM 1186 C CA . PHE A 1 150 ? 21.600 0.805 -29.834 1.00 85.56 150 PHE A CA 1
ATOM 1187 C C . PHE A 1 150 ? 21.734 0.652 -31.360 1.00 85.56 150 PHE A C 1
ATOM 1189 O O . PHE A 1 150 ? 22.668 -0.006 -31.839 1.00 85.56 150 PHE A O 1
ATOM 1196 N N . PRO A 1 151 ? 20.825 1.256 -32.149 1.00 80.62 151 PRO A N 1
ATOM 1197 C CA . PRO A 1 151 ? 20.971 1.349 -33.600 1.00 80.62 151 PRO A CA 1
ATOM 1198 C C . PRO A 1 151 ? 22.296 2.001 -34.014 1.00 80.62 151 PRO A C 1
ATOM 1200 O O . PRO A 1 151 ? 22.931 1.543 -34.958 1.00 80.62 151 PRO A O 1
ATOM 1203 N N . GLU A 1 152 ? 22.732 3.023 -33.273 1.00 79.88 152 GLU A N 1
ATOM 1204 C CA . GLU A 1 152 ? 23.934 3.813 -33.556 1.00 79.88 152 GLU A CA 1
ATOM 1205 C C . GLU A 1 152 ? 25.198 3.292 -32.853 1.00 79.88 152 GLU A C 1
ATOM 1207 O O . GLU A 1 152 ? 26.305 3.703 -33.202 1.00 79.88 152 GLU A O 1
ATOM 1212 N N . HIS A 1 153 ? 25.055 2.415 -31.850 1.00 77.06 153 HIS A N 1
ATOM 1213 C CA . HIS A 1 153 ? 26.177 1.864 -31.087 1.00 77.06 153 HIS A CA 1
ATOM 1214 C C . HIS A 1 153 ? 25.867 0.460 -30.554 1.00 77.06 153 HIS A C 1
ATOM 1216 O O . HIS A 1 153 ? 25.015 0.273 -29.683 1.00 77.06 153 HIS A O 1
ATOM 1222 N N . LYS A 1 154 ? 26.609 -0.542 -31.032 1.00 85.94 154 LYS A N 1
ATOM 1223 C CA . LYS A 1 154 ? 26.494 -1.929 -30.557 1.00 85.94 154 LYS A CA 1
ATOM 1224 C C . LYS A 1 154 ? 27.273 -2.139 -29.261 1.00 85.94 154 LYS A C 1
ATOM 1226 O O . LYS A 1 154 ? 28.324 -1.539 -29.068 1.00 85.94 154 LYS A O 1
ATOM 1231 N N . SER A 1 155 ? 26.764 -3.001 -28.388 1.00 88.94 155 SER A N 1
ATOM 1232 C CA . SER A 1 155 ? 27.352 -3.371 -27.098 1.00 88.94 155 SER A CA 1
ATOM 1233 C C . SER A 1 155 ? 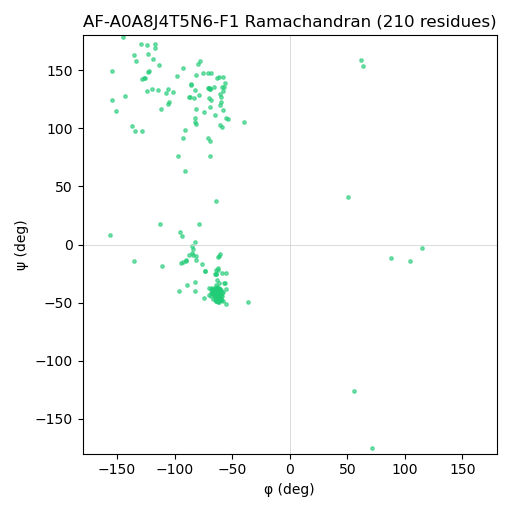27.734 -2.163 -26.230 1.00 88.94 155 SER A C 1
ATOM 1235 O O . SER A 1 155 ? 28.793 -2.146 -25.607 1.00 88.94 155 SER A O 1
ATOM 1237 N N . TRP A 1 156 ? 26.892 -1.130 -26.207 1.00 88.50 156 TRP A N 1
ATOM 1238 C CA . TRP A 1 156 ? 27.111 0.045 -25.371 1.00 88.50 156 TRP A CA 1
ATOM 1239 C C . TRP A 1 156 ? 26.944 -0.317 -23.892 1.00 88.50 156 TRP A C 1
ATOM 1241 O O . TRP A 1 156 ? 25.979 -0.988 -23.527 1.00 88.50 156 TRP A O 1
ATOM 1251 N N . LYS A 1 157 ? 27.873 0.119 -23.038 1.00 86.12 157 LYS A N 1
ATOM 1252 C CA . LYS A 1 157 ? 27.857 -0.168 -21.598 1.00 86.12 157 LYS A CA 1
ATOM 1253 C C . LYS A 1 157 ? 27.343 1.039 -20.822 1.00 86.12 157 LYS A C 1
ATOM 1255 O O . LYS A 1 157 ? 27.858 2.135 -20.998 1.00 86.12 157 LYS A O 1
ATOM 1260 N N . GLY A 1 158 ? 26.392 0.815 -19.918 1.00 85.00 158 GLY A N 1
ATOM 1261 C CA . GLY A 1 158 ? 25.836 1.852 -19.047 1.00 85.00 158 GLY A CA 1
ATOM 1262 C C . GLY A 1 158 ? 25.480 1.351 -17.656 1.00 85.00 158 GLY A C 1
ATOM 1263 O O . GLY A 1 158 ? 25.627 0.167 -17.356 1.00 85.00 158 GLY A O 1
ATOM 1264 N N . LEU A 1 159 ? 24.989 2.251 -16.803 1.00 81.06 159 LEU A N 1
ATOM 1265 C CA . LEU A 1 159 ? 24.387 1.885 -15.521 1.00 81.06 159 LEU A CA 1
ATOM 1266 C C . LEU A 1 159 ? 22.911 1.546 -15.699 1.00 81.06 159 LEU A C 1
ATOM 1268 O O . LEU A 1 159 ? 22.182 2.290 -16.355 1.00 81.06 159 LEU A O 1
ATOM 1272 N N . LEU A 1 160 ? 22.443 0.485 -15.041 1.00 83.62 160 LEU A N 1
ATOM 1273 C CA . LEU A 1 160 ? 21.023 0.122 -15.072 1.00 83.62 160 LEU A CA 1
ATOM 1274 C C . LEU A 1 160 ? 20.146 1.239 -14.474 1.00 83.62 160 LEU A C 1
ATOM 1276 O O . LEU A 1 160 ? 19.095 1.564 -15.020 1.00 83.62 160 LEU A O 1
ATOM 1280 N N . SER A 1 161 ? 20.631 1.903 -13.419 1.00 82.19 161 SER A N 1
ATOM 1281 C CA . SER A 1 161 ? 19.956 3.026 -12.750 1.00 82.19 161 SER A CA 1
ATOM 1282 C C . SER A 1 161 ? 19.778 4.270 -13.630 1.00 82.19 161 SER A C 1
ATOM 1284 O O . SER A 1 161 ? 18.895 5.090 -13.362 1.00 82.19 161 SER A O 1
ATOM 1286 N N . GLU A 1 162 ? 20.586 4.419 -14.684 1.00 82.31 162 GLU A N 1
ATOM 1287 C CA . GLU A 1 162 ? 20.493 5.5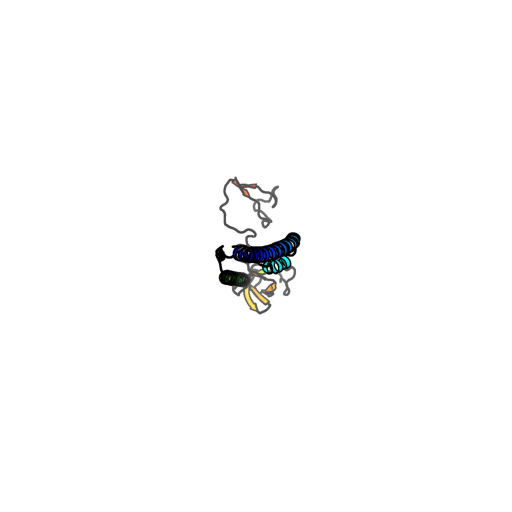17 -15.657 1.00 82.31 162 GLU A CA 1
ATOM 1288 C C . GLU A 1 162 ? 19.515 5.205 -16.803 1.00 82.31 162 GLU A C 1
ATOM 1290 O O . GLU A 1 162 ? 19.182 6.101 -17.579 1.00 82.31 162 GLU A O 1
ATOM 1295 N N . MET A 1 163 ? 19.026 3.964 -16.902 1.00 83.75 163 MET A N 1
ATOM 1296 C CA . MET A 1 163 ? 18.107 3.532 -17.954 1.00 83.75 163 MET A CA 1
ATOM 1297 C C . MET A 1 163 ? 16.642 3.660 -17.540 1.00 83.75 163 MET A C 1
ATOM 1299 O O . MET A 1 163 ? 16.279 3.522 -16.372 1.00 83.75 163 MET A O 1
ATOM 1303 N N . GLU A 1 164 ? 15.779 3.859 -18.529 1.00 85.88 164 GLU A N 1
ATOM 1304 C CA . GLU A 1 164 ? 14.331 3.711 -18.408 1.00 85.88 164 GLU A CA 1
ATOM 1305 C C . GLU A 1 164 ? 13.786 2.802 -19.521 1.00 85.88 164 GLU A C 1
ATOM 1307 O O . GLU A 1 164 ? 14.262 2.833 -20.662 1.00 85.88 164 GLU A O 1
ATOM 1312 N N . ARG A 1 165 ? 12.788 1.968 -19.190 1.00 84.56 165 ARG A N 1
ATOM 1313 C CA . ARG A 1 165 ? 12.113 1.108 -20.17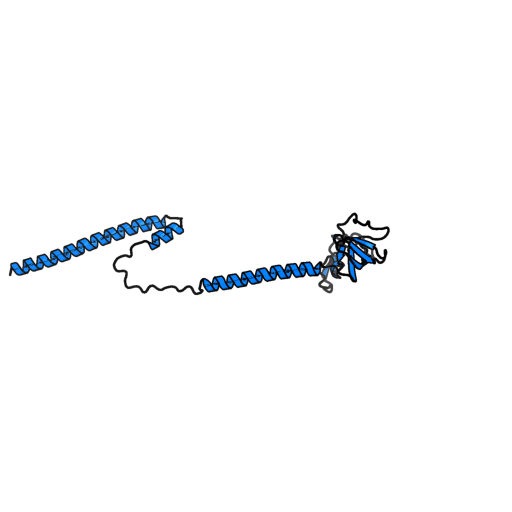5 1.00 84.56 165 ARG A CA 1
ATOM 1314 C C . ARG A 1 165 ? 11.284 1.962 -21.117 1.00 84.56 165 ARG A C 1
ATOM 1316 O O . ARG A 1 165 ? 10.513 2.816 -20.691 1.00 84.56 165 ARG A O 1
ATOM 1323 N N . VAL A 1 166 ? 11.396 1.678 -22.406 1.00 81.06 166 VAL A N 1
ATOM 1324 C CA . VAL A 1 166 ? 10.555 2.279 -23.436 1.00 81.06 166 VAL A CA 1
ATOM 1325 C C . VAL A 1 166 ? 9.369 1.350 -23.664 1.00 81.06 166 VAL A C 1
ATOM 1327 O O . VAL A 1 166 ? 9.436 0.414 -24.460 1.00 81.06 166 VAL A O 1
ATOM 1330 N N . THR A 1 167 ? 8.279 1.589 -22.939 1.00 66.81 167 THR A N 1
ATOM 1331 C CA . THR A 1 167 ? 6.973 0.991 -23.244 1.00 66.81 167 THR A CA 1
ATOM 1332 C C . THR A 1 167 ? 6.340 1.744 -24.418 1.00 66.81 167 THR A C 1
ATOM 1334 O O . THR A 1 167 ? 6.689 2.896 -24.689 1.00 66.81 167 THR A O 1
ATOM 1337 N N . ALA A 1 168 ? 5.405 1.117 -25.138 1.00 55.22 168 ALA A N 1
ATOM 1338 C CA . ALA A 1 168 ? 4.689 1.771 -26.242 1.00 55.22 168 ALA A CA 1
ATOM 1339 C C . ALA A 1 168 ? 3.989 3.079 -25.805 1.00 55.22 168 ALA A C 1
ATOM 1341 O O . ALA A 1 168 ? 3.819 4.000 -26.606 1.00 55.22 168 ALA A O 1
ATOM 1342 N N . ASP A 1 169 ? 3.685 3.195 -24.512 1.00 49.34 169 ASP A N 1
ATOM 1343 C CA . ASP A 1 169 ? 3.063 4.365 -23.900 1.00 49.34 169 ASP A CA 1
ATOM 1344 C C . ASP A 1 169 ? 4.031 5.554 -23.763 1.00 49.34 169 ASP A C 1
ATOM 1346 O O . ASP A 1 169 ? 3.604 6.705 -23.776 1.00 49.34 169 ASP A O 1
ATOM 1350 N N . HIS A 1 170 ? 5.350 5.329 -23.737 1.00 44.91 170 HIS A N 1
ATOM 1351 C CA . HIS A 1 170 ? 6.354 6.397 -23.619 1.00 44.91 170 HIS A CA 1
ATOM 1352 C C . HIS A 1 170 ? 6.703 7.106 -24.940 1.00 44.91 170 HIS A C 1
ATOM 1354 O O . HIS A 1 170 ? 7.498 8.050 -24.940 1.00 44.91 170 HIS A O 1
ATOM 1360 N N . VAL A 1 171 ? 6.050 6.740 -26.052 1.00 44.06 171 VAL A N 1
ATOM 1361 C CA . VAL A 1 171 ? 5.970 7.587 -27.263 1.00 44.06 171 VAL A CA 1
ATOM 1362 C C . VAL A 1 171 ? 4.829 8.615 -27.150 1.00 44.06 171 VAL A C 1
ATOM 1364 O O . VAL A 1 171 ? 4.742 9.559 -27.937 1.00 44.06 171 VAL A O 1
ATOM 1367 N N . SER A 1 172 ? 3.983 8.508 -26.123 1.00 40.81 172 SER A N 1
ATOM 1368 C CA . SER A 1 172 ? 2.869 9.418 -25.900 1.00 40.81 172 SER A CA 1
ATOM 1369 C C . SER A 1 172 ? 2.895 9.966 -24.480 1.00 40.81 172 SER A C 1
ATOM 1371 O O . SER A 1 172 ? 2.324 9.401 -23.558 1.00 40.81 172 SER A O 1
ATOM 1373 N N . GLY A 1 173 ? 3.442 11.173 -24.321 1.00 40.66 173 GLY A N 1
ATOM 1374 C CA . GLY A 1 173 ? 3.133 12.055 -23.187 1.00 40.66 173 GLY A CA 1
ATOM 1375 C C . GLY A 1 173 ? 1.668 12.524 -23.158 1.00 40.66 173 GLY A C 1
ATOM 1376 O O . GLY A 1 173 ? 1.410 13.683 -22.860 1.00 40.66 173 GLY A O 1
ATOM 1377 N N . VAL A 1 174 ? 0.728 11.653 -23.532 1.00 37.88 174 VAL A N 1
ATOM 1378 C CA . VAL A 1 174 ? -0.715 11.728 -23.314 1.00 37.88 174 VAL A CA 1
ATOM 1379 C C . VAL A 1 174 ? -1.214 10.283 -23.336 1.00 37.88 174 VAL A C 1
ATOM 1381 O O . VAL A 1 174 ? -0.998 9.591 -24.330 1.00 37.88 174 VAL A O 1
ATOM 1384 N N . SER A 1 175 ? -1.889 9.859 -22.265 1.00 45.25 175 SER A N 1
ATOM 1385 C CA . SER A 1 175 ? -2.789 8.703 -22.255 1.00 45.25 175 SER A CA 1
ATOM 1386 C C . SER A 1 175 ? -3.604 8.680 -23.551 1.00 45.25 175 SER A C 1
ATOM 1388 O O . SER A 1 175 ? -4.473 9.526 -23.764 1.00 45.25 175 SER A O 1
ATOM 1390 N N . ALA A 1 176 ? -3.267 7.770 -24.459 1.00 45.38 176 ALA A N 1
ATOM 1391 C CA . ALA A 1 176 ? -3.989 7.594 -25.703 1.00 45.38 176 ALA A CA 1
ATOM 1392 C C . ALA A 1 176 ? -4.985 6.449 -25.515 1.00 45.38 176 ALA A C 1
ATOM 1394 O O . ALA A 1 176 ? -4.833 5.368 -26.074 1.00 45.38 176 ALA A O 1
ATOM 1395 N N . GLN A 1 177 ? -6.083 6.741 -24.812 1.00 43.03 177 GLN A N 1
ATOM 1396 C CA . GLN A 1 177 ? -7.358 6.382 -25.422 1.00 43.03 177 GLN A CA 1
ATOM 1397 C C . GLN A 1 177 ? -7.333 7.029 -26.805 1.00 43.03 177 GLN A C 1
ATOM 1399 O O . GLN A 1 177 ? -7.329 8.252 -26.932 1.00 43.03 177 GLN A O 1
ATOM 1404 N N . GLN A 1 178 ? -7.192 6.212 -27.841 1.00 46.75 178 GLN A N 1
ATOM 1405 C CA . GLN A 1 178 ? -7.202 6.658 -29.223 1.00 46.75 178 GLN A CA 1
ATOM 1406 C C . GLN A 1 178 ? -8.626 7.113 -29.562 1.00 46.75 178 GLN A C 1
ATOM 1408 O O . GLN A 1 178 ? -9.403 6.396 -30.186 1.00 46.75 178 GLN A O 1
ATOM 1413 N N . THR A 1 179 ? -9.011 8.299 -29.092 1.00 44.91 179 THR A N 1
ATOM 1414 C CA . THR A 1 179 ? -10.274 8.916 -29.467 1.00 44.91 179 THR A CA 1
ATOM 1415 C C . THR A 1 179 ? -10.118 9.426 -30.893 1.00 44.91 179 THR A C 1
ATOM 1417 O O . THR A 1 179 ? -9.291 10.276 -31.219 1.00 44.91 179 THR A O 1
ATOM 1420 N N . LYS A 1 180 ? -10.878 8.806 -31.791 1.00 57.12 180 LYS A N 1
ATOM 1421 C CA . LYS A 1 180 ? -11.029 9.201 -33.189 1.00 57.12 180 LYS A CA 1
ATOM 1422 C C . LYS A 1 180 ? -11.477 10.668 -33.221 1.00 57.12 180 LYS A C 1
ATOM 1424 O O . LYS A 1 180 ? -12.602 10.952 -32.822 1.00 57.12 180 LYS A O 1
ATOM 1429 N N . ILE A 1 181 ? -10.588 11.567 -33.643 1.00 75.88 181 ILE A N 1
ATOM 1430 C CA . ILE A 1 181 ? -10.833 13.016 -33.710 1.00 75.88 181 ILE A CA 1
ATOM 1431 C C . ILE A 1 181 ? -12.044 13.289 -34.611 1.00 75.88 181 ILE A C 1
ATOM 1433 O O . ILE A 1 181 ? -12.126 12.745 -35.716 1.00 75.88 181 ILE A O 1
ATOM 1437 N N . LYS A 1 182 ? -12.974 14.124 -34.147 1.00 79.19 182 LYS A N 1
ATOM 1438 C CA . LYS A 1 182 ? -14.197 14.508 -34.859 1.00 79.19 182 LYS A CA 1
ATOM 1439 C C . LYS A 1 182 ? -14.181 15.989 -35.229 1.00 79.19 182 LYS A C 1
ATOM 1441 O O . LYS A 1 182 ? -13.535 16.810 -34.579 1.00 79.19 182 LYS A O 1
ATOM 1446 N N . VAL A 1 183 ? -14.929 16.331 -36.277 1.00 79.94 183 VAL A N 1
ATOM 1447 C CA . VAL A 1 183 ? -15.226 17.729 -36.614 1.00 79.94 183 VAL A CA 1
ATOM 1448 C C . VAL A 1 183 ? -15.953 18.362 -35.425 1.00 79.94 183 VAL A C 1
ATOM 1450 O O . VAL A 1 183 ? -16.931 17.808 -34.929 1.00 79.94 183 VAL A O 1
ATOM 1453 N N . GLY A 1 184 ? -15.442 19.495 -34.950 1.00 75.06 184 GLY A N 1
ATOM 1454 C CA . GLY A 1 184 ? -15.882 20.184 -33.738 1.00 75.06 184 GLY A CA 1
ATOM 1455 C C . GLY A 1 184 ? -14.940 20.030 -32.538 1.00 75.06 184 GLY A C 1
ATOM 1456 O O . GLY A 1 184 ? -15.043 20.816 -31.596 1.00 75.06 184 GLY A O 1
ATOM 1457 N N . ASP A 1 185 ? -13.985 19.095 -32.569 1.00 74.75 185 ASP A N 1
ATOM 1458 C CA . ASP A 1 185 ? -13.076 18.878 -31.439 1.00 74.75 185 ASP A CA 1
ATOM 1459 C C . ASP A 1 185 ? -12.092 20.044 -31.269 1.00 74.75 185 ASP A C 1
ATOM 1461 O O . ASP A 1 185 ? -11.464 20.511 -32.225 1.00 74.75 185 ASP A O 1
ATOM 1465 N N . ARG A 1 186 ? -11.907 20.498 -30.023 1.00 73.12 186 ARG A N 1
ATOM 1466 C CA . ARG A 1 186 ? -10.863 21.470 -29.670 1.00 73.12 186 ARG A CA 1
ATOM 1467 C C . ARG A 1 186 ? -9.533 20.747 -29.509 1.00 73.12 186 ARG A C 1
ATOM 1469 O O . ARG A 1 186 ? -9.366 19.937 -28.603 1.00 73.12 186 ARG A O 1
ATOM 1476 N N . VAL A 1 187 ? -8.570 21.071 -30.360 1.00 70.81 187 VAL A N 1
ATOM 1477 C CA . VAL A 1 187 ? -7.272 20.396 -30.423 1.00 70.81 187 VAL A CA 1
ATOM 1478 C C . VAL A 1 187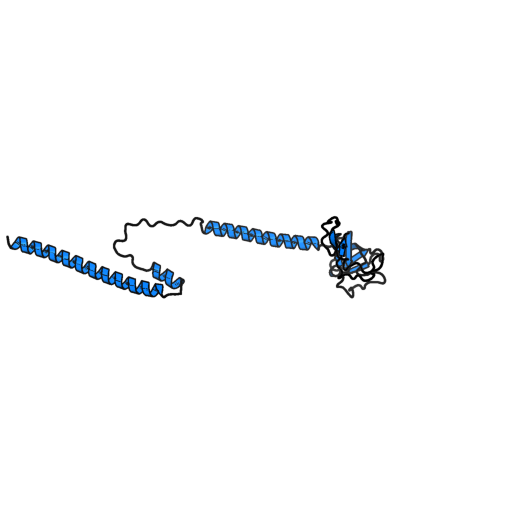 ? -6.124 21.370 -30.204 1.00 70.81 187 VAL A C 1
ATOM 1480 O O . VAL A 1 187 ? -6.190 22.546 -30.561 1.00 70.81 187 VAL A O 1
ATOM 1483 N N . ARG A 1 188 ? -5.036 20.866 -29.626 1.00 74.75 188 ARG A N 1
ATOM 1484 C CA . ARG A 1 188 ? -3.779 21.595 -29.439 1.00 74.75 188 ARG A CA 1
ATOM 1485 C C . ARG A 1 188 ? -2.642 20.780 -30.035 1.00 74.75 188 ARG A C 1
ATOM 1487 O O . ARG A 1 188 ? -2.630 19.556 -29.916 1.00 74.75 188 ARG A O 1
ATOM 1494 N N . VAL A 1 189 ? -1.663 21.449 -30.636 1.00 65.06 189 VAL A N 1
ATOM 1495 C CA . VAL A 1 189 ? -0.445 20.774 -31.101 1.00 65.06 189 VAL A CA 1
ATOM 1496 C C . VAL A 1 189 ? 0.337 20.249 -29.889 1.00 65.06 189 VAL A C 1
ATOM 1498 O O . VAL A 1 189 ? 0.453 20.930 -28.867 1.00 65.06 189 VAL A O 1
ATOM 1501 N N . LYS A 1 190 ? 0.834 19.009 -29.973 1.00 56.75 190 LYS A N 1
ATOM 1502 C CA . LYS A 1 190 ? 1.591 18.374 -28.884 1.00 56.75 190 LYS A CA 1
ATOM 1503 C C . LYS A 1 190 ? 2.885 19.149 -28.609 1.00 56.75 190 LYS A C 1
ATOM 1505 O O . LYS A 1 190 ? 3.552 19.584 -29.542 1.00 56.75 190 LYS A O 1
ATOM 1510 N N . LEU A 1 191 ? 3.272 19.236 -27.332 1.00 48.69 191 LEU A N 1
ATOM 1511 C CA . LEU A 1 191 ? 4.520 19.883 -26.891 1.00 48.69 191 LEU A CA 1
ATOM 1512 C C . LEU A 1 191 ? 5.779 19.198 -27.444 1.00 48.69 191 LEU A C 1
ATOM 1514 O O . LEU A 1 191 ? 6.834 19.812 -27.490 1.00 48.69 191 LEU A O 1
ATOM 1518 N N . SER A 1 192 ? 5.659 17.938 -27.869 1.00 51.16 192 SER A N 1
ATOM 1519 C CA . SER A 1 192 ? 6.742 17.157 -28.470 1.00 51.16 192 SER A CA 1
ATOM 1520 C C . SER A 1 192 ? 6.975 17.443 -29.956 1.00 51.16 192 SER A C 1
ATOM 1522 O O . SER A 1 192 ? 7.954 16.962 -30.523 1.00 51.16 192 SER A O 1
ATOM 1524 N N . VAL A 1 193 ? 6.086 18.189 -30.621 1.00 55.03 193 VAL A N 1
ATOM 1525 C CA . VAL A 1 193 ? 6.286 18.573 -32.021 1.00 55.03 193 VAL A CA 1
ATOM 1526 C C . VAL A 1 193 ? 7.198 19.787 -32.027 1.00 55.03 193 VAL A C 1
ATOM 1528 O O . VAL A 1 193 ? 6.756 20.877 -31.705 1.00 55.03 193 VAL A O 1
ATOM 1531 N N . ASN A 1 194 ? 8.462 19.610 -32.400 1.00 58.81 194 ASN A N 1
ATOM 1532 C CA . ASN A 1 194 ? 9.392 20.736 -32.531 1.00 58.81 194 ASN A CA 1
ATOM 1533 C C . ASN A 1 194 ? 9.346 21.340 -33.948 1.00 58.81 194 ASN A C 1
ATOM 1535 O O . ASN A 1 194 ? 9.385 22.561 -34.099 1.00 58.81 194 ASN A O 1
ATOM 1539 N N . SER A 1 195 ? 9.135 20.503 -34.974 1.00 63.75 195 SER A N 1
ATOM 1540 C CA . SER A 1 195 ? 9.153 20.905 -36.390 1.00 63.75 195 SER A CA 1
ATOM 1541 C C . SER A 1 195 ? 7.963 20.311 -37.166 1.00 63.75 195 SER A C 1
ATOM 1543 O O . SER A 1 195 ? 8.014 19.150 -37.574 1.00 63.75 195 SER A O 1
ATOM 1545 N N . PRO A 1 196 ? 6.860 21.057 -37.370 1.00 69.88 196 PRO A N 1
ATOM 1546 C CA . PRO A 1 196 ? 5.694 20.575 -38.101 1.00 69.88 196 PRO A CA 1
ATOM 1547 C C . PRO A 1 196 ? 5.944 20.558 -39.612 1.00 69.88 196 PRO A C 1
ATOM 1549 O O . PRO A 1 196 ? 6.594 21.440 -40.169 1.00 69.88 196 PRO A O 1
ATOM 1552 N N . LYS A 1 197 ? 5.329 19.592 -40.302 1.00 55.78 197 LYS A N 1
ATOM 1553 C CA . LYS A 1 197 ? 5.508 19.349 -41.746 1.00 55.78 197 LYS A CA 1
ATOM 1554 C C . LYS A 1 197 ? 5.151 20.542 -42.652 1.00 55.78 197 LYS A C 1
ATOM 1556 O O . LYS A 1 197 ? 5.643 20.611 -43.770 1.00 55.78 197 LYS A O 1
ATOM 1561 N N . ARG A 1 198 ? 4.287 21.460 -42.202 1.00 67.19 198 ARG A N 1
ATOM 1562 C CA . ARG A 1 198 ? 3.870 22.666 -42.951 1.00 67.19 198 ARG A CA 1
ATOM 1563 C C . ARG A 1 198 ? 4.360 23.978 -42.323 1.00 67.19 198 ARG A C 1
ATOM 1565 O O . ARG A 1 198 ? 3.827 25.033 -42.653 1.00 67.19 198 ARG A O 1
ATOM 1572 N N . SER A 1 199 ? 5.360 23.906 -41.442 1.00 61.34 199 SER A N 1
ATOM 1573 C CA . SER A 1 199 ? 5.833 25.027 -40.619 1.00 61.34 199 SER A CA 1
ATOM 1574 C C . SER A 1 199 ? 4.754 25.571 -39.667 1.00 61.34 199 SER A C 1
ATOM 1576 O O . SER A 1 199 ? 3.560 25.327 -39.823 1.00 61.34 199 SER A O 1
ATOM 1578 N N . TRP A 1 200 ? 5.172 26.261 -38.607 1.00 60.00 200 TRP A N 1
ATOM 1579 C CA . TRP A 1 200 ? 4.260 26.727 -37.553 1.00 60.00 200 TRP A CA 1
ATOM 1580 C C . TRP A 1 200 ? 3.370 27.910 -37.970 1.00 60.00 200 TRP A C 1
ATOM 1582 O O . TRP A 1 200 ? 2.315 28.134 -37.376 1.00 60.00 200 TRP A O 1
ATOM 1592 N N . GLY A 1 201 ? 3.769 28.685 -38.982 1.00 75.44 201 GLY A N 1
ATOM 1593 C CA . GLY A 1 201 ? 3.093 29.943 -39.308 1.00 75.44 201 GLY A CA 1
ATOM 1594 C C . GLY A 1 201 ? 3.055 30.876 -38.087 1.00 75.44 201 GLY A C 1
ATOM 1595 O O . GLY A 1 201 ? 4.090 31.135 -37.484 1.00 75.44 201 GLY A O 1
ATOM 1596 N N . LYS A 1 202 ? 1.861 31.353 -37.700 1.00 67.94 202 LYS A N 1
ATOM 1597 C CA . LYS A 1 202 ? 1.631 32.191 -36.497 1.00 67.94 202 LYS A CA 1
ATOM 1598 C C . LYS A 1 202 ? 1.225 31.392 -35.242 1.00 67.94 202 LYS A C 1
ATOM 1600 O O . LYS A 1 202 ? 0.815 31.977 -34.243 1.00 67.94 202 LYS A O 1
ATOM 1605 N N . VAL A 1 203 ? 1.263 30.062 -35.303 1.00 65.38 203 VAL A N 1
ATOM 1606 C CA . VAL A 1 203 ? 0.740 29.160 -34.265 1.00 65.38 203 VAL A CA 1
ATOM 1607 C C . VAL A 1 203 ? 1.880 28.692 -33.365 1.00 65.38 203 VAL A C 1
ATOM 1609 O O . VAL A 1 203 ? 2.993 28.467 -33.826 1.00 65.38 203 VAL A O 1
ATOM 1612 N N . THR A 1 204 ? 1.604 28.512 -32.075 1.00 70.00 204 THR A N 1
ATOM 1613 C CA . THR A 1 204 ? 2.558 27.937 -31.114 1.00 70.00 204 THR A CA 1
ATOM 1614 C C . THR A 1 204 ? 1.947 26.721 -30.422 1.00 70.00 204 THR A C 1
ATOM 1616 O O . THR A 1 204 ? 0.748 26.469 -30.520 1.00 70.00 204 THR A O 1
ATOM 1619 N N . HIS A 1 205 ? 2.736 25.980 -29.645 1.00 59.34 205 HIS A N 1
ATOM 1620 C CA . HIS A 1 205 ? 2.244 24.865 -28.826 1.00 59.34 205 HIS A CA 1
ATOM 1621 C C . HIS A 1 205 ? 1.212 25.277 -27.750 1.00 59.34 205 HIS A C 1
ATOM 1623 O O . HIS A 1 205 ? 0.601 24.414 -27.121 1.00 59.34 205 HIS A O 1
ATOM 1629 N N . LYS A 1 206 ? 1.010 26.585 -27.522 1.00 66.81 206 LYS A N 1
ATOM 1630 C CA . LYS A 1 206 ? -0.034 27.132 -26.637 1.00 66.81 206 LYS A CA 1
ATOM 1631 C C . LYS A 1 206 ? -1.351 27.411 -27.368 1.00 66.81 206 LYS A C 1
ATOM 1633 O O . LYS A 1 206 ? -2.372 27.621 -26.723 1.00 66.81 206 LYS A O 1
ATOM 1638 N N . SER A 1 207 ? -1.342 27.407 -28.697 1.00 65.25 207 SER A N 1
ATOM 1639 C CA . SER A 1 207 ? -2.504 27.718 -29.524 1.00 65.25 207 SER A CA 1
ATOM 1640 C C . SER A 1 207 ? -3.464 26.527 -29.606 1.00 65.25 207 SER A C 1
ATOM 1642 O O . SER A 1 207 ? -3.056 25.416 -29.944 1.00 65.25 207 SER A O 1
ATOM 1644 N N . VAL A 1 208 ? -4.747 26.769 -29.330 1.00 76.56 208 VAL A N 1
ATOM 1645 C CA . VAL A 1 208 ? -5.833 25.778 -29.425 1.00 76.56 208 VAL A CA 1
ATOM 1646 C C . VAL A 1 208 ? -6.700 26.109 -30.640 1.00 76.56 208 VAL A C 1
ATOM 1648 O O . VAL A 1 208 ? -7.114 27.254 -30.802 1.00 76.56 208 VAL A O 1
ATOM 1651 N N . GLY A 1 209 ? -6.970 25.115 -31.484 1.00 73.81 209 GLY A N 1
ATOM 1652 C CA . GLY A 1 209 ? -7.829 25.220 -32.665 1.00 73.81 209 GLY A CA 1
ATOM 1653 C C . GLY A 1 209 ? -9.053 24.311 -32.566 1.00 73.81 209 GLY A C 1
ATOM 1654 O O . GLY A 1 209 ? -9.158 23.506 -31.645 1.00 73.81 209 GLY A O 1
ATOM 1655 N N . VAL A 1 210 ? -9.976 24.436 -33.517 1.00 84.31 210 VAL A N 1
ATOM 1656 C CA . VAL A 1 210 ? -11.136 23.542 -33.661 1.00 84.31 210 VAL A CA 1
ATOM 1657 C C . VAL A 1 210 ? -10.984 22.775 -34.967 1.00 84.31 210 VAL A C 1
ATOM 1659 O O . VAL A 1 210 ? -10.666 23.380 -35.992 1.00 84.31 210 VAL A O 1
ATOM 1662 N N . VAL A 1 211 ? -11.191 21.462 -34.927 1.00 74.19 211 VAL A N 1
ATOM 1663 C CA . VAL A 1 211 ? -11.186 20.605 -36.116 1.00 74.19 211 VAL A CA 1
ATOM 1664 C C . VAL A 1 211 ? -12.414 20.950 -36.950 1.00 74.19 211 VAL A C 1
ATOM 1666 O O . VAL A 1 211 ? -13.538 20.834 -36.468 1.00 74.19 211 VAL A O 1
ATOM 1669 N N . LYS A 1 212 ? -12.191 21.426 -38.172 1.00 75.38 212 LYS A N 1
ATOM 1670 C CA . LYS A 1 212 ? -13.236 21.724 -39.153 1.00 75.38 212 LYS A CA 1
ATOM 1671 C C . LYS A 1 212 ? -13.248 20.665 -40.241 1.00 75.38 212 LYS A C 1
ATOM 1673 O O . LYS A 1 212 ? -12.151 20.139 -40.532 1.00 75.38 212 LYS A O 1
#

Sequence (212 aa):
MVGKIRDQTEIYNNRAADLEEQLEIEIATLMGQEDVMDKLLQTEDNVYFLQNFESMPRPPGAEAAPRQTLEPVVSLSEMNNMLSEFKAKLENFCKQEMDNMFAKFQIKVGDRVRVKSSVKTPKFNWGCTVTHQSVGVIKSITDESVIVDFPEHKSWKGLLSEMERVTADHVSGVSAQQTKIKVGDRVRVKLSVNSPKRSWGKVTHKSVGVVK

InterPro domains:
  IPR040847 Mind bomb, SH3 repeat domain [PF18346] (108-162)
  IPR044584 E3 ubiquitin-protein ligase KEG [PTHR46960] (103-168)
  IPR058030 TRIM8/14/16/25/29/45/65, coiled-coil region [PF25600] (4-96)

Nearest PDB structures (foldseek):
  6pbc-assembly1_A  TM=6.432E-01  e=4.660E-01  Rattus norvegicus
  7z3j-assembly1_A  TM=5.889E-01  e=6.443E-01  Rattus norvegicus
  8t7c-assembly1_A  TM=4.961E-01  e=3.160E-01  Homo sapiens
  7tzk-assembly2_B  TM=6.394E-01  e=1.402E+00  Homo sapiens
  2jw4-assembly1_A  TM=5.070E-01  e=1.154E+00  Homo sapiens

Secondary structure (DSSP, 8-state):
-HHHHHHHHHHHHHHHHHHHHHHHHHHHHHHHHHHHHHHHHT---HHHHHHHHHTPPPPTT-TTS-------SS-HHHHHHHHHHHHHHHHHHHHHHHHHHHHHH---TT-EEEE-TT-SS-TT--TTT--TT--EEEEEE-SSEEEEE-SS-TTEEEEGGGEEE--GGGG-SS--------TT-EEE--TT-SS-TT--TT--TT-EEE--

Foldseek 3Di:
DVVVVVVVVVVVVVVVVVVVVVVVVLVVLVVVVVVLVVVLVPDPDPVVNVVSVVVRDDRPPPPPDPPPPPPPPDDPVRVVVVVVVVVVVVVVVVVVVVVVVVVQFDDDAFFKKFFDPPPPAFPQGQPDDHDSPFIWGWHDDDPFKTFTQTPRDHRDIGGSVRMDTDDVCVVDPDPDPPPDDDQFDWDFDDPPCPADPVGQVPHDSPDIDGHD

Solvent-accessible surface area (backbone atoms only — not comparable to full-atom values): 12972 Å² total; per-residue (Å²): 113,69,65,65,52,53,57,50,49,51,54,54,50,52,56,48,49,55,51,49,55,50,49,52,54,49,52,55,49,52,54,53,48,49,58,51,48,56,54,44,72,72,51,86,50,66,67,62,40,54,61,54,61,73,66,55,82,77,69,93,82,72,87,82,67,83,80,77,77,79,74,69,97,67,56,72,68,58,53,52,51,53,52,50,53,50,50,54,51,52,55,49,51,55,50,51,54,49,51,51,50,51,59,70,69,60,81,54,71,68,38,43,31,24,44,36,85,85,62,88,74,55,96,62,49,62,70,97,67,60,50,63,81,46,64,17,34,31,73,44,76,52,102,63,37,28,30,25,37,30,90,79,42,72,72,38,57,38,47,50,89,50,46,40,77,59,50,86,61,74,81,38,103,52,90,69,76,82,70,80,86,49,78,70,40,80,45,61,55,58,84,84,65,86,77,58,98,82,58,60,84,95,55,53,67,83,46,74,48,63,40,120

Organism: Clarias magur (NCBI:txid1594786)

Radius of gyration: 44.12 Å; Cα contacts (8 Å, |Δi|>4): 170; chains: 1; bounding box: 94×41×121 Å

pLDDT: mean 78.06, std 14.81, range [37.88, 97.25]